Protein AF-A0A820AN91-F1 (afdb_monomer_lite)

Structure (mmCIF, N/CA/C/O backbone):
data_AF-A0A820AN91-F1
#
_entry.id   AF-A0A820AN91-F1
#
loop_
_atom_site.group_PDB
_atom_site.id
_atom_site.type_symbol
_atom_site.label_atom_id
_atom_site.label_alt_id
_atom_site.label_comp_id
_atom_site.label_asym_id
_atom_site.label_entity_id
_atom_site.label_seq_id
_atom_site.pdbx_PDB_ins_code
_atom_site.Cartn_x
_atom_site.Cartn_y
_atom_site.Cartn_z
_atom_site.occupancy
_atom_site.B_iso_or_equiv
_atom_site.auth_seq_id
_atom_site.auth_comp_id
_atom_site.auth_asym_id
_atom_site.auth_atom_id
_atom_site.pdbx_PDB_model_num
ATOM 1 N N . MET A 1 1 ? -8.728 -1.216 25.721 1.00 28.42 1 MET A N 1
ATOM 2 C CA . MET A 1 1 ? -7.630 -1.613 24.805 1.00 28.42 1 MET A CA 1
ATOM 3 C C . MET A 1 1 ? -8.077 -1.499 23.336 1.00 28.42 1 MET A C 1
ATOM 5 O O . MET A 1 1 ? -8.138 -2.486 22.624 1.00 28.42 1 MET A O 1
ATOM 9 N N . CYS A 1 2 ? -8.440 -0.303 22.855 1.00 27.55 2 CYS A N 1
ATOM 10 C CA . CYS A 1 2 ? -9.366 -0.184 21.710 1.00 27.55 2 CYS A CA 1
ATOM 11 C C . CYS A 1 2 ? -8.766 0.007 20.305 1.00 27.55 2 CYS A C 1
ATOM 13 O O . CYS A 1 2 ? -9.518 0.345 19.401 1.00 27.55 2 CYS A O 1
ATOM 15 N N . CYS A 1 3 ? -7.469 -0.184 20.059 1.00 35.53 3 CYS A N 1
ATOM 16 C CA . CYS A 1 3 ? -6.930 -0.064 18.693 1.00 35.53 3 CYS A CA 1
ATOM 17 C C . CYS A 1 3 ? -5.708 -0.969 18.498 1.00 35.53 3 CYS A C 1
ATOM 19 O O . CYS A 1 3 ? -4.594 -0.500 18.242 1.00 35.53 3 CYS A O 1
ATOM 21 N N . SER A 1 4 ? -5.916 -2.282 18.580 1.00 42.09 4 SER A N 1
ATOM 22 C CA . SER A 1 4 ? -4.982 -3.273 18.037 1.00 42.09 4 SER A CA 1
ATOM 23 C C . SER A 1 4 ? -5.086 -3.265 16.511 1.00 42.09 4 SER A C 1
ATOM 25 O O . SER A 1 4 ? -5.486 -4.242 15.893 1.00 42.09 4 SER A O 1
ATOM 27 N N . CYS A 1 5 ? -4.785 -2.124 15.882 1.00 51.28 5 CYS A N 1
ATOM 28 C CA . CYS A 1 5 ? -4.570 -2.115 14.443 1.00 51.28 5 CYS A CA 1
ATOM 29 C C . CYS A 1 5 ? -3.422 -3.104 14.182 1.00 51.28 5 CYS A C 1
ATOM 31 O O . CYS A 1 5 ? -2.405 -2.978 14.885 1.00 51.28 5 CYS A O 1
ATOM 33 N N . PRO A 1 6 ? -3.583 -4.083 13.267 1.00 61.09 6 PRO A N 1
ATOM 34 C CA . PRO A 1 6 ? -2.613 -5.153 13.077 1.00 61.09 6 PRO A CA 1
ATOM 35 C C . PRO A 1 6 ? -1.210 -4.564 12.976 1.00 61.09 6 PRO A C 1
ATOM 37 O O . PRO A 1 6 ? -1.030 -3.536 12.318 1.00 61.09 6 PRO A O 1
ATOM 40 N N . TYR A 1 7 ? -0.219 -5.182 13.623 1.00 69.31 7 TYR A N 1
ATOM 41 C CA . TYR A 1 7 ? 1.174 -4.714 13.570 1.00 69.31 7 TYR A CA 1
ATOM 42 C C . TYR A 1 7 ? 1.609 -4.428 12.121 1.00 69.31 7 TYR A C 1
ATOM 44 O O . TYR A 1 7 ? 2.194 -3.385 11.831 1.00 69.31 7 TYR A O 1
ATOM 52 N N . PHE A 1 8 ? 1.165 -5.279 11.194 1.00 69.88 8 PHE A N 1
ATOM 53 C CA . PHE A 1 8 ? 1.360 -5.132 9.756 1.00 69.88 8 PHE A CA 1
ATOM 54 C C . PHE A 1 8 ? 0.799 -3.822 9.168 1.00 69.88 8 PHE A C 1
ATOM 56 O O . PHE A 1 8 ? 1.453 -3.172 8.359 1.00 69.88 8 PHE A O 1
ATOM 63 N N . TYR A 1 9 ? -0.377 -3.361 9.612 1.00 72.44 9 TYR A N 1
ATOM 64 C CA . TYR A 1 9 ? -0.940 -2.084 9.157 1.00 72.44 9 TYR A CA 1
ATOM 65 C C . TYR A 1 9 ? -0.101 -0.885 9.615 1.00 72.44 9 TYR A C 1
ATOM 67 O O . TYR A 1 9 ? 0.067 0.071 8.861 1.00 72.44 9 TYR A O 1
ATOM 75 N N . LYS A 1 10 ? 0.470 -0.944 10.827 1.00 71.94 10 LYS A N 1
ATOM 76 C CA . LYS A 1 10 ? 1.390 0.093 11.326 1.00 71.94 10 LYS A CA 1
ATOM 77 C C . LYS A 1 10 ? 2.717 0.077 10.563 1.00 71.94 10 LYS A C 1
ATOM 79 O O . LYS A 1 10 ? 3.241 1.138 10.238 1.00 71.94 10 LYS A O 1
ATOM 84 N N . ALA A 1 11 ? 3.224 -1.114 10.240 1.00 78.75 11 ALA A N 1
ATOM 85 C CA . ALA A 1 11 ? 4.452 -1.297 9.471 1.00 78.75 11 ALA A CA 1
ATOM 86 C C . ALA A 1 11 ? 4.303 -0.929 7.983 1.00 78.75 11 ALA A C 1
ATOM 88 O O . ALA A 1 11 ? 5.301 -0.650 7.326 1.00 78.75 11 ALA A O 1
ATOM 89 N N . ARG A 1 12 ? 3.077 -0.863 7.446 1.00 82.56 12 ARG A N 1
ATOM 90 C CA . ARG A 1 12 ? 2.796 -0.621 6.020 1.00 82.56 12 ARG A CA 1
ATOM 91 C C . ARG A 1 12 ? 3.556 0.563 5.419 1.00 82.56 12 ARG A C 1
ATOM 93 O O . ARG A 1 12 ? 4.068 0.440 4.315 1.00 82.56 12 ARG A O 1
ATOM 100 N N . ILE A 1 13 ? 3.621 1.703 6.114 1.00 79.25 13 ILE A N 1
ATOM 101 C CA . ILE A 1 13 ? 4.327 2.898 5.608 1.00 79.25 13 ILE A CA 1
ATOM 102 C C . ILE A 1 13 ? 5.820 2.603 5.433 1.00 79.25 13 ILE A C 1
ATOM 104 O O . ILE A 1 13 ? 6.407 3.010 4.438 1.00 79.25 13 ILE A O 1
ATOM 108 N N . VAL A 1 14 ? 6.411 1.863 6.373 1.00 82.44 14 VAL A N 1
ATOM 109 C CA . VAL A 1 14 ? 7.821 1.463 6.327 1.00 82.44 14 VAL A CA 1
ATOM 110 C C . VAL A 1 14 ? 8.060 0.473 5.189 1.00 82.44 14 VAL A C 1
ATOM 112 O O . VAL A 1 14 ? 9.005 0.648 4.431 1.00 82.44 14 VAL A O 1
ATOM 115 N N . ILE A 1 15 ? 7.179 -0.520 5.021 1.00 87.19 15 ILE A N 1
ATOM 116 C CA . ILE A 1 15 ? 7.283 -1.497 3.925 1.00 87.19 15 ILE A CA 1
ATOM 117 C C . ILE A 1 15 ? 7.152 -0.789 2.569 1.00 87.19 15 ILE A C 1
ATOM 119 O O . ILE A 1 15 ? 7.955 -1.030 1.675 1.00 87.19 15 ILE A O 1
ATOM 123 N N . LEU A 1 16 ? 6.193 0.130 2.423 1.00 85.50 16 LEU A N 1
ATOM 124 C CA . LEU A 1 16 ? 6.022 0.909 1.196 1.00 85.50 16 LEU A CA 1
ATOM 125 C C . LEU A 1 16 ? 7.262 1.766 0.900 1.00 85.50 16 LEU A C 1
ATOM 127 O O . LEU A 1 16 ? 7.741 1.769 -0.227 1.00 85.50 16 LEU A O 1
ATOM 131 N N . ALA A 1 17 ? 7.808 2.442 1.916 1.00 82.62 17 ALA A N 1
ATOM 132 C CA . ALA A 1 17 ? 9.037 3.222 1.791 1.00 82.62 17 ALA A CA 1
ATOM 133 C C . ALA A 1 17 ? 10.217 2.359 1.326 1.00 82.62 17 ALA A C 1
ATOM 135 O O . ALA A 1 17 ? 10.970 2.764 0.445 1.00 82.62 17 ALA A O 1
ATOM 136 N N . PHE A 1 18 ? 10.352 1.164 1.905 1.00 88.00 18 PHE A N 1
ATOM 137 C CA . PHE A 1 18 ? 11.386 0.202 1.546 1.00 88.00 18 PHE A CA 1
ATOM 138 C C . PHE A 1 18 ? 11.251 -0.256 0.090 1.00 88.00 18 PHE A C 1
ATOM 140 O O . PHE A 1 18 ? 12.221 -0.174 -0.657 1.00 88.00 18 PHE A O 1
ATOM 147 N N . LEU A 1 19 ? 10.049 -0.648 -0.347 1.00 91.12 19 LEU A N 1
ATOM 148 C CA . LEU A 1 19 ? 9.804 -1.048 -1.738 1.00 91.12 19 LEU A CA 1
ATOM 149 C C . LEU A 1 19 ? 10.112 0.087 -2.722 1.00 91.12 19 LEU A C 1
ATOM 151 O O . LEU A 1 19 ? 10.753 -0.148 -3.743 1.00 91.12 19 LEU A O 1
ATOM 155 N N . SER A 1 20 ? 9.708 1.322 -2.407 1.00 86.50 20 SER A N 1
ATOM 156 C CA . SER A 1 20 ? 10.013 2.482 -3.250 1.00 86.50 20 SER A CA 1
ATOM 157 C C . SER A 1 20 ? 11.510 2.809 -3.293 1.00 86.50 20 SER A C 1
ATOM 159 O O . SER A 1 20 ? 12.006 3.231 -4.334 1.00 86.50 20 SER A O 1
ATOM 161 N N . LEU A 1 21 ? 12.240 2.609 -2.190 1.00 86.81 21 LEU A N 1
ATOM 162 C CA . LEU A 1 21 ? 13.695 2.775 -2.156 1.00 86.81 21 LEU A CA 1
ATOM 163 C C . LEU A 1 21 ? 14.396 1.710 -3.007 1.00 86.81 21 LEU A C 1
ATOM 165 O O . LEU A 1 21 ? 15.280 2.054 -3.787 1.00 86.81 21 LEU A O 1
ATOM 169 N N . CYS A 1 22 ? 13.994 0.442 -2.885 1.00 90.75 22 CYS A N 1
ATOM 170 C CA . CYS A 1 22 ? 14.503 -0.629 -3.737 1.00 90.75 22 CYS A CA 1
ATOM 171 C C . CYS A 1 22 ? 14.270 -0.298 -5.215 1.00 90.75 22 CYS A C 1
ATOM 173 O O . CYS A 1 22 ? 15.218 -0.322 -5.991 1.00 90.75 22 CYS A O 1
ATOM 175 N N . GLU A 1 23 ? 13.058 0.113 -5.593 1.00 91.44 23 GLU A N 1
ATOM 176 C CA . GLU A 1 23 ? 12.754 0.514 -6.972 1.00 91.44 23 GLU A CA 1
ATOM 177 C C . GLU A 1 23 ? 13.661 1.654 -7.462 1.00 91.44 23 GLU A C 1
ATOM 179 O O . GLU A 1 23 ? 14.213 1.581 -8.560 1.00 91.44 23 GLU A O 1
ATOM 184 N N . ALA A 1 24 ? 13.890 2.675 -6.629 1.00 88.19 24 ALA A N 1
ATOM 185 C CA . ALA A 1 24 ? 14.792 3.775 -6.960 1.00 88.19 24 ALA A CA 1
ATOM 186 C C . ALA A 1 24 ? 16.233 3.290 -7.203 1.00 88.19 24 ALA A C 1
ATOM 188 O O . ALA A 1 24 ? 16.857 3.694 -8.183 1.00 88.19 24 ALA A O 1
ATOM 189 N N . ILE A 1 25 ? 16.751 2.385 -6.365 1.00 90.25 25 ILE A N 1
ATOM 190 C CA . ILE A 1 25 ? 18.083 1.783 -6.548 1.00 90.25 25 ILE A CA 1
ATOM 191 C C . ILE A 1 25 ? 18.163 1.046 -7.893 1.00 90.25 25 ILE A C 1
ATOM 193 O O . ILE A 1 25 ? 19.139 1.213 -8.622 1.00 90.25 25 ILE A O 1
ATOM 197 N N . PHE A 1 26 ? 17.124 0.293 -8.266 1.00 92.62 26 PHE A N 1
ATOM 198 C CA . PHE A 1 26 ? 17.065 -0.398 -9.559 1.00 92.62 26 PHE A CA 1
ATOM 199 C C . PHE A 1 26 ? 17.047 0.570 -10.745 1.00 92.62 26 PHE A C 1
ATOM 201 O O . PHE A 1 26 ? 17.627 0.284 -11.788 1.00 92.62 26 PHE A O 1
ATOM 208 N N . ILE A 1 27 ? 16.409 1.731 -10.618 1.00 91.00 27 ILE A N 1
ATOM 209 C CA . ILE A 1 27 ? 16.448 2.771 -11.658 1.00 91.00 27 ILE A CA 1
ATOM 210 C C . ILE A 1 27 ? 17.858 3.324 -11.826 1.00 91.00 27 ILE A C 1
ATOM 212 O O . ILE A 1 27 ? 18.343 3.400 -12.952 1.00 91.00 27 ILE A O 1
ATOM 216 N N . PHE A 1 28 ? 18.534 3.663 -10.725 1.00 90.44 28 PHE A N 1
ATOM 217 C CA . PHE A 1 28 ? 19.918 4.134 -10.788 1.00 90.44 28 PHE A CA 1
ATOM 218 C C . PHE A 1 28 ? 20.844 3.080 -11.390 1.00 90.44 28 PHE A C 1
ATOM 220 O O . PHE A 1 28 ? 21.663 3.413 -12.239 1.00 90.44 28 PHE A O 1
ATOM 227 N N . TYR A 1 29 ? 20.669 1.812 -11.015 1.00 92.62 29 TYR A N 1
ATOM 228 C CA . TYR A 1 29 ? 21.412 0.696 -11.595 1.00 92.62 29 TYR A CA 1
ATOM 229 C C . TYR A 1 29 ? 21.190 0.575 -13.110 1.00 92.62 29 TYR A C 1
ATOM 231 O O . TYR A 1 29 ? 22.151 0.456 -13.865 1.00 92.62 29 TYR A O 1
ATOM 239 N N . ARG A 1 30 ? 19.942 0.683 -13.580 1.00 91.62 30 ARG A N 1
ATOM 240 C CA . ARG A 1 30 ? 19.616 0.654 -15.015 1.00 91.62 30 ARG A CA 1
ATOM 241 C C . ARG A 1 30 ? 20.213 1.842 -15.766 1.00 91.62 30 ARG A C 1
ATOM 243 O O . ARG A 1 30 ? 20.818 1.652 -16.817 1.00 91.62 30 ARG A O 1
ATOM 250 N N . ILE A 1 31 ? 20.109 3.054 -15.225 1.00 90.56 31 ILE A N 1
ATOM 251 C CA . ILE A 1 31 ? 20.763 4.231 -15.815 1.00 90.56 31 ILE A CA 1
ATOM 252 C C . ILE A 1 31 ? 22.280 4.012 -15.879 1.00 90.56 31 ILE A C 1
ATOM 254 O O . ILE A 1 31 ? 22.894 4.270 -16.908 1.00 90.56 31 ILE A O 1
ATOM 258 N N . PHE A 1 32 ? 22.877 3.476 -14.814 1.00 90.44 32 PHE A N 1
ATOM 259 C CA . PHE A 1 32 ? 24.309 3.214 -14.749 1.00 90.44 32 PHE A CA 1
ATOM 260 C C . PHE A 1 32 ? 24.780 2.182 -15.782 1.00 90.44 32 PHE A C 1
ATOM 262 O O . PHE A 1 32 ? 25.801 2.415 -16.421 1.00 90.44 32 PHE A O 1
ATOM 269 N N . ILE A 1 33 ? 24.047 1.082 -15.995 1.00 88.62 33 ILE A N 1
ATOM 270 C CA . ILE A 1 33 ? 24.362 0.116 -17.066 1.00 88.62 33 ILE A CA 1
ATOM 271 C C . ILE A 1 33 ? 24.242 0.773 -18.443 1.00 88.62 33 ILE A C 1
ATOM 273 O O . ILE A 1 33 ? 25.075 0.528 -19.309 1.00 88.62 33 ILE A O 1
ATOM 277 N N . SER A 1 34 ? 23.229 1.622 -18.634 1.00 86.56 34 SER A N 1
ATOM 278 C CA . SER A 1 34 ? 22.985 2.284 -19.922 1.00 86.56 34 SER A CA 1
ATOM 279 C C . SER A 1 34 ? 24.088 3.289 -20.267 1.00 86.56 34 SER A C 1
ATOM 281 O O . SER A 1 34 ? 24.443 3.436 -21.430 1.00 86.56 34 SER A O 1
ATOM 283 N N . ILE A 1 35 ? 24.622 3.984 -19.256 1.00 83.62 35 ILE A N 1
ATOM 284 C CA . ILE A 1 35 ? 25.671 5.003 -19.414 1.00 83.62 35 ILE A CA 1
ATOM 285 C C . ILE A 1 35 ? 27.074 4.393 -19.360 1.00 83.62 35 ILE A C 1
ATOM 287 O O . ILE A 1 35 ? 28.001 4.988 -19.905 1.00 83.62 35 ILE A O 1
ATOM 291 N N . SER A 1 36 ? 27.254 3.240 -18.701 1.00 81.81 36 SER A N 1
ATOM 292 C CA . SER A 1 36 ? 28.564 2.597 -18.589 1.00 81.81 36 SER A CA 1
ATOM 293 C C . SER A 1 36 ? 29.124 2.349 -19.986 1.00 81.81 36 SER A C 1
ATOM 295 O O . SER A 1 36 ? 28.539 1.560 -20.735 1.00 81.81 36 SER A O 1
ATOM 297 N N . PRO A 1 37 ? 30.239 3.004 -20.354 1.00 64.56 37 PRO A N 1
ATOM 298 C CA . PRO A 1 37 ? 30.876 2.719 -21.619 1.00 64.56 37 PRO A CA 1
ATOM 299 C C . PRO A 1 37 ? 31.287 1.249 -21.595 1.00 64.56 37 PRO A C 1
ATOM 301 O O . PRO A 1 37 ? 31.911 0.779 -20.638 1.00 64.56 37 PRO A O 1
ATOM 304 N N . VAL A 1 38 ? 30.951 0.517 -22.656 1.00 60.66 38 VAL A N 1
ATOM 305 C CA . VAL A 1 38 ? 31.738 -0.667 -23.000 1.00 60.66 38 VAL A CA 1
ATOM 306 C C . VAL A 1 38 ? 33.170 -0.147 -23.077 1.00 60.66 38 VAL A C 1
ATOM 308 O O . VAL A 1 38 ? 33.407 0.808 -23.811 1.00 60.66 38 VAL A O 1
ATOM 311 N N . LEU A 1 39 ? 34.079 -0.666 -22.246 1.00 50.25 39 LEU A N 1
ATOM 312 C CA . LEU A 1 39 ? 35.496 -0.296 -22.262 1.00 50.25 39 LEU A CA 1
ATOM 313 C C . LEU A 1 39 ? 36.077 -0.591 -23.661 1.00 50.25 39 LEU A C 1
ATOM 315 O O . LEU A 1 39 ? 36.677 -1.635 -23.889 1.00 50.25 39 LEU A O 1
ATOM 319 N N . SER A 1 40 ? 35.880 0.313 -24.612 1.00 51.97 40 SER A N 1
ATOM 320 C CA . SER A 1 40 ? 36.676 0.446 -25.823 1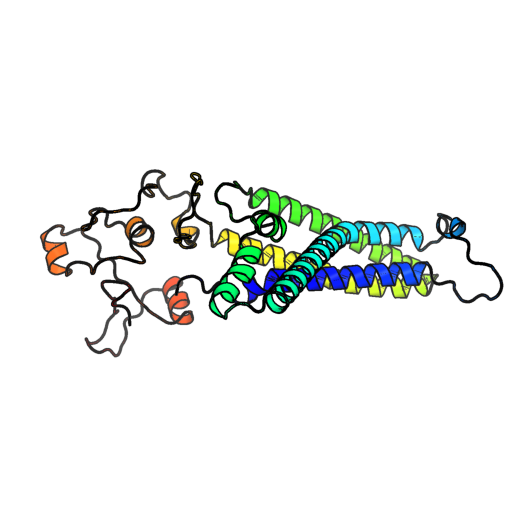.00 51.97 40 SER A CA 1
ATOM 321 C C . SER A 1 40 ? 37.476 1.729 -25.650 1.00 51.97 40 SER A C 1
ATOM 323 O O . SER A 1 40 ? 36.912 2.790 -25.390 1.00 51.97 40 SER A O 1
ATOM 325 N N . SER A 1 41 ? 38.790 1.594 -25.693 1.00 51.12 41 SER A N 1
ATOM 326 C CA . SER A 1 41 ? 39.770 2.332 -24.900 1.00 51.12 41 SER A CA 1
ATOM 327 C C . SER A 1 41 ? 40.007 3.814 -25.204 1.00 51.12 41 SER A C 1
ATOM 329 O O . SER A 1 41 ? 40.789 4.399 -24.465 1.00 51.12 41 SER A O 1
ATOM 331 N N . ASP A 1 42 ? 39.387 4.455 -26.202 1.00 59.94 42 ASP A N 1
ATOM 332 C CA . ASP A 1 42 ? 40.036 5.646 -26.792 1.00 59.94 42 ASP A CA 1
ATOM 333 C C . ASP A 1 42 ? 39.172 6.901 -27.040 1.00 59.94 42 ASP A C 1
ATOM 335 O O . ASP A 1 42 ? 39.687 7.880 -27.574 1.00 59.94 42 ASP A O 1
ATOM 339 N N . GLU A 1 43 ? 37.903 6.961 -26.614 1.00 59.19 43 GLU A N 1
ATOM 340 C CA . GLU A 1 43 ? 37.048 8.149 -26.844 1.00 59.19 43 GLU A CA 1
ATOM 341 C C . GLU A 1 43 ? 36.633 8.858 -25.532 1.00 59.19 43 GLU A C 1
ATOM 343 O O . GLU A 1 43 ? 36.119 8.215 -24.609 1.00 59.19 43 GLU A O 1
ATOM 348 N N . PRO A 1 44 ? 36.823 10.189 -25.409 1.00 63.00 44 PRO A N 1
ATOM 349 C CA . PRO A 1 44 ? 36.422 10.948 -24.228 1.00 63.00 44 PRO A CA 1
ATOM 350 C C . PRO A 1 44 ? 34.893 11.008 -24.075 1.00 63.00 44 PRO A C 1
ATOM 352 O O . PRO A 1 44 ? 34.149 11.300 -25.010 1.00 63.00 44 PRO A O 1
ATOM 355 N N . PHE A 1 45 ? 34.414 10.774 -22.851 1.00 58.72 45 PHE A N 1
ATOM 356 C CA . PHE A 1 45 ? 32.991 10.784 -22.502 1.00 58.72 45 PHE A CA 1
ATOM 357 C C . PHE A 1 45 ? 32.335 12.150 -22.790 1.00 58.72 45 PHE A C 1
ATOM 359 O O . PHE A 1 45 ? 32.656 13.150 -22.147 1.00 58.72 45 PHE A O 1
ATOM 366 N N . SER A 1 46 ? 31.373 12.189 -23.719 1.00 60.84 46 SER A N 1
ATOM 367 C CA . SER A 1 46 ? 30.562 13.374 -24.031 1.00 60.84 46 SER A CA 1
ATOM 368 C C . SER A 1 46 ? 29.082 13.119 -23.742 1.00 60.84 46 SER A C 1
ATOM 370 O O . SER A 1 46 ? 28.465 12.234 -24.335 1.00 60.84 46 SER A O 1
ATOM 372 N N . PHE A 1 47 ? 28.478 13.946 -22.879 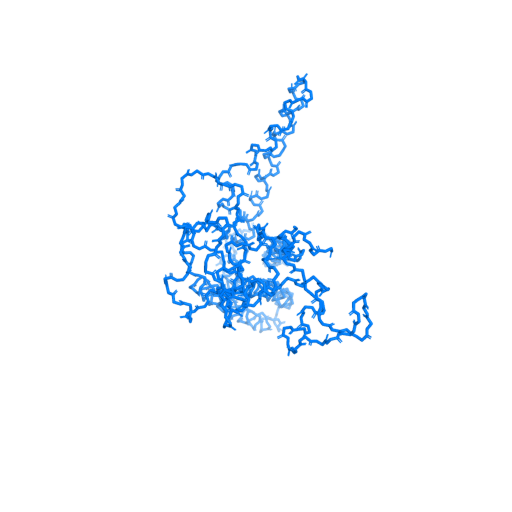1.00 56.41 47 PHE A N 1
ATOM 373 C CA . PHE A 1 47 ? 27.039 13.909 -22.570 1.00 56.41 47 PHE A CA 1
ATOM 374 C C . PHE A 1 47 ? 26.144 14.119 -23.806 1.00 56.41 47 PHE A C 1
ATOM 376 O O . PHE A 1 47 ? 24.988 13.701 -23.792 1.00 56.41 47 PHE A O 1
ATOM 383 N N . ALA A 1 48 ? 26.661 14.727 -24.881 1.00 57.47 48 ALA A N 1
ATOM 384 C CA . ALA A 1 48 ? 25.910 14.941 -26.118 1.00 57.47 48 ALA A CA 1
ATOM 385 C C . ALA A 1 48 ? 25.608 13.629 -26.873 1.00 57.47 48 ALA A C 1
ATOM 387 O O . ALA A 1 48 ? 24.598 13.552 -27.567 1.00 57.47 48 ALA A O 1
ATOM 388 N N . ASN A 1 49 ? 26.415 12.576 -26.682 1.00 53.69 49 ASN A N 1
ATOM 389 C CA . ASN A 1 49 ? 26.203 11.274 -27.328 1.00 53.69 49 ASN A CA 1
ATOM 390 C C . ASN A 1 49 ? 25.098 10.432 -26.670 1.00 53.69 49 ASN A C 1
ATOM 392 O O . ASN A 1 49 ? 24.576 9.519 -27.303 1.00 53.69 49 ASN A O 1
ATOM 396 N N . ILE A 1 50 ? 24.680 10.762 -25.442 1.00 52.66 50 ILE A N 1
ATOM 397 C CA . ILE A 1 50 ? 23.586 10.067 -24.734 1.00 52.66 50 ILE A CA 1
ATOM 398 C C . ILE A 1 50 ? 22.226 10.328 -25.413 1.00 52.66 50 ILE A C 1
ATOM 400 O O . ILE A 1 50 ? 21.280 9.565 -25.240 1.00 52.66 50 ILE A O 1
ATOM 404 N N . ALA A 1 51 ? 22.125 11.389 -26.220 1.00 49.44 51 ALA A N 1
ATOM 405 C CA . ALA A 1 51 ? 20.908 11.759 -26.938 1.00 49.44 51 ALA A CA 1
ATOM 406 C C . ALA A 1 51 ? 20.817 11.186 -28.364 1.00 49.44 51 ALA A C 1
ATOM 408 O O . ALA A 1 51 ? 19.840 11.478 -29.057 1.00 49.44 51 ALA A O 1
ATOM 409 N N . ASN A 1 52 ? 21.786 10.380 -28.822 1.00 55.31 52 ASN A N 1
ATOM 410 C CA . ASN A 1 52 ? 21.641 9.711 -30.113 1.00 55.31 52 ASN A CA 1
ATOM 411 C C . ASN A 1 52 ? 20.557 8.630 -29.996 1.00 55.31 52 ASN A C 1
ATOM 413 O O . ASN A 1 52 ? 20.774 7.542 -29.472 1.00 55.31 52 ASN A O 1
ATOM 417 N N . ILE A 1 53 ? 19.371 8.962 -30.512 1.00 54.75 53 ILE A N 1
ATOM 418 C CA . ILE A 1 53 ? 18.136 8.154 -30.583 1.00 54.75 53 ILE A CA 1
ATOM 419 C C . ILE A 1 53 ? 18.347 6.779 -31.261 1.00 54.75 53 ILE A C 1
ATOM 421 O O . ILE A 1 53 ? 17.449 5.943 -31.273 1.00 54.75 53 ILE A O 1
ATOM 425 N N . THR A 1 54 ? 19.531 6.521 -31.813 1.00 64.75 54 THR A N 1
ATOM 426 C CA . THR A 1 54 ? 19.897 5.286 -32.505 1.00 64.75 54 THR A CA 1
ATOM 427 C C . THR A 1 54 ? 20.351 4.146 -31.592 1.00 64.75 54 THR A C 1
ATOM 429 O O . THR A 1 54 ? 20.501 3.038 -32.101 1.00 64.75 54 THR A O 1
ATOM 432 N N . ASP A 1 55 ? 20.560 4.356 -30.283 1.00 79.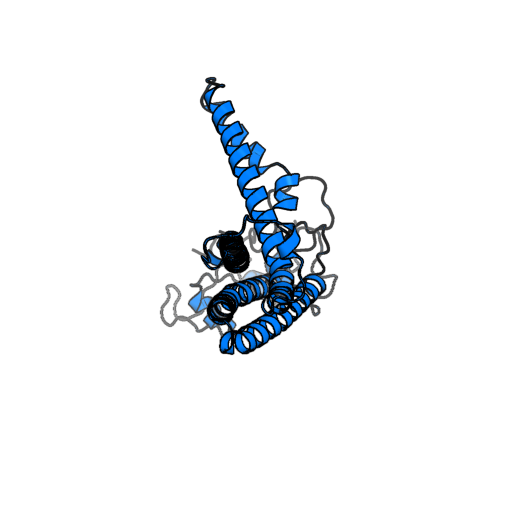88 55 ASP A N 1
ATOM 433 C CA . ASP A 1 55 ? 20.875 3.235 -29.385 1.00 79.88 55 ASP A CA 1
ATOM 434 C C . ASP A 1 55 ? 19.634 2.322 -29.242 1.00 79.88 55 ASP A C 1
ATOM 436 O O . ASP A 1 55 ? 18.583 2.790 -28.780 1.00 79.88 55 ASP A O 1
ATOM 440 N N . PRO A 1 56 ? 19.716 1.025 -29.610 1.00 84.25 56 PRO A N 1
ATOM 441 C CA . PRO A 1 56 ? 18.595 0.088 -29.502 1.00 84.25 56 PRO A CA 1
ATOM 442 C C . PRO A 1 56 ? 18.037 -0.028 -28.074 1.00 84.25 56 PRO A C 1
ATOM 444 O O . PRO A 1 56 ? 16.882 -0.416 -27.892 1.00 84.25 56 PRO A O 1
ATOM 447 N N . VAL A 1 57 ? 18.815 0.347 -27.053 1.00 86.75 57 VAL A N 1
ATOM 448 C CA . VAL A 1 57 ? 18.412 0.312 -25.640 1.00 86.75 57 VAL A CA 1
ATOM 449 C C . VAL A 1 57 ? 17.601 1.555 -25.227 1.00 86.75 57 VAL A C 1
ATOM 451 O O . VAL A 1 57 ? 16.831 1.498 -24.263 1.00 86.75 57 VAL A O 1
ATOM 454 N N . ALA A 1 58 ? 17.703 2.673 -25.958 1.00 87.69 58 ALA A N 1
ATOM 455 C CA . ALA A 1 58 ? 17.131 3.962 -25.553 1.00 87.69 58 ALA A CA 1
ATOM 456 C C . ALA A 1 58 ? 15.595 3.950 -25.480 1.00 87.69 58 ALA A C 1
ATOM 458 O O . ALA A 1 58 ? 15.005 4.452 -24.517 1.00 87.69 58 ALA A O 1
ATOM 459 N N . ILE A 1 59 ? 14.934 3.341 -26.470 1.00 90.19 59 ILE A N 1
ATOM 460 C CA . ILE A 1 59 ? 13.470 3.218 -26.496 1.00 90.19 59 ILE A CA 1
ATOM 461 C C . ILE A 1 59 ? 12.979 2.377 -25.306 1.00 90.19 59 ILE A C 1
ATOM 463 O O . ILE A 1 59 ? 12.210 2.923 -24.508 1.00 90.19 59 ILE A O 1
ATOM 467 N N . PRO A 1 60 ? 13.414 1.113 -25.107 1.00 92.25 60 PRO A N 1
ATOM 468 C CA . PRO A 1 60 ? 13.005 0.327 -23.943 1.00 92.25 60 PRO A CA 1
ATOM 469 C C . PRO A 1 60 ? 13.271 1.035 -22.607 1.00 92.25 60 PRO A C 1
ATOM 471 O O . PRO A 1 60 ? 12.411 1.016 -21.725 1.00 92.25 60 PRO A O 1
ATOM 474 N N . LEU A 1 61 ? 14.410 1.728 -22.479 1.00 92.06 61 LEU A N 1
ATOM 475 C CA . LEU A 1 61 ? 14.751 2.496 -21.280 1.00 92.06 61 LEU A CA 1
ATOM 476 C C . LEU A 1 61 ? 13.767 3.635 -21.007 1.00 92.06 61 LEU A C 1
ATOM 478 O O . LEU A 1 61 ? 13.411 3.866 -19.854 1.00 92.06 61 LEU A O 1
ATOM 482 N N . SER A 1 62 ? 13.275 4.321 -22.040 1.00 91.12 62 SER A N 1
ATOM 483 C CA . SER A 1 62 ? 12.278 5.384 -21.865 1.00 91.12 62 SER A CA 1
ATOM 484 C C . SER A 1 62 ? 10.950 4.857 -21.301 1.00 91.12 62 SER A C 1
ATOM 486 O O . SER A 1 62 ? 10.408 5.446 -20.362 1.00 91.12 62 SER A O 1
ATOM 488 N N . PHE A 1 63 ? 10.464 3.712 -21.799 1.00 91.81 63 PHE A N 1
ATOM 489 C CA . PHE A 1 63 ? 9.273 3.036 -21.271 1.00 91.81 63 PHE A CA 1
ATOM 490 C C . PHE A 1 63 ? 9.492 2.574 -19.829 1.00 91.81 63 PHE A C 1
ATOM 492 O O . PHE A 1 63 ? 8.619 2.751 -18.973 1.00 91.81 63 PHE A O 1
ATOM 499 N N . ASP A 1 64 ? 10.675 2.031 -19.543 1.00 92.44 64 ASP A N 1
ATOM 500 C CA . ASP A 1 64 ? 11.024 1.547 -18.215 1.00 92.44 64 ASP A CA 1
ATOM 501 C C . ASP A 1 64 ? 11.093 2.688 -17.188 1.00 92.44 64 ASP A C 1
ATOM 503 O O . ASP A 1 64 ? 10.458 2.632 -16.128 1.00 92.44 64 ASP A O 1
ATOM 507 N N . LEU A 1 65 ? 11.768 3.787 -17.531 1.00 91.88 65 LEU A N 1
ATOM 508 C CA . LEU A 1 65 ? 11.814 4.994 -16.710 1.00 91.88 65 LEU A CA 1
ATOM 509 C C . LEU A 1 65 ? 10.409 5.563 -16.501 1.00 91.88 65 LEU A C 1
ATOM 511 O O . LEU A 1 65 ? 10.029 5.811 -15.357 1.00 91.88 65 LEU A O 1
ATOM 515 N N . ALA A 1 66 ? 9.601 5.683 -17.561 1.00 91.00 66 ALA A N 1
ATOM 516 C CA . ALA A 1 66 ? 8.227 6.175 -17.469 1.00 91.00 66 ALA A CA 1
ATOM 517 C C . ALA A 1 66 ? 7.369 5.335 -16.507 1.00 91.00 66 ALA A C 1
ATOM 519 O O . ALA A 1 66 ? 6.653 5.891 -15.671 1.00 91.00 66 ALA A O 1
ATOM 520 N N . SER A 1 67 ? 7.497 4.006 -16.563 1.00 92.38 67 SER A N 1
ATOM 521 C CA . SER A 1 67 ? 6.798 3.088 -15.653 1.00 92.38 67 SER A CA 1
ATOM 522 C C . SER A 1 67 ? 7.262 3.202 -14.191 1.00 92.38 67 SER A C 1
ATOM 524 O O . SER A 1 67 ? 6.515 2.864 -13.269 1.00 92.38 67 SER A O 1
ATOM 526 N N . SER A 1 68 ? 8.468 3.731 -13.967 1.00 89.94 68 SER A N 1
ATOM 527 C CA . SER A 1 68 ? 9.087 3.865 -12.647 1.00 89.94 68 SER A CA 1
ATOM 528 C C . SER A 1 68 ? 8.921 5.248 -12.014 1.00 89.94 68 SER A C 1
ATOM 530 O O . SER A 1 68 ? 9.104 5.384 -10.802 1.00 89.94 68 SER A O 1
ATOM 532 N N . ILE A 1 69 ? 8.567 6.285 -12.786 1.00 84.12 69 ILE A N 1
ATOM 533 C CA . ILE A 1 69 ? 8.470 7.675 -12.299 1.00 84.12 69 ILE A CA 1
ATOM 534 C C . ILE A 1 69 ? 7.557 7.774 -11.074 1.00 84.12 69 ILE A C 1
ATOM 536 O O . ILE A 1 69 ? 7.930 8.387 -10.077 1.00 84.12 69 ILE A O 1
ATOM 540 N N . MET A 1 70 ? 6.374 7.158 -11.112 1.00 76.38 70 MET A N 1
ATOM 541 C CA . MET A 1 70 ? 5.395 7.290 -10.027 1.00 76.38 70 MET A CA 1
ATOM 542 C C . MET A 1 70 ? 5.869 6.645 -8.711 1.00 76.38 70 MET A C 1
ATOM 544 O O . MET A 1 70 ? 5.894 7.352 -7.698 1.00 76.38 70 MET A O 1
ATOM 548 N N . PRO A 1 71 ? 6.312 5.368 -8.689 1.00 74.75 71 PRO A N 1
ATOM 549 C CA . PRO A 1 71 ? 6.942 4.777 -7.505 1.00 74.75 71 PRO A CA 1
ATOM 550 C C . PRO A 1 71 ? 8.133 5.586 -6.979 1.00 74.75 71 PRO A C 1
ATOM 552 O O . PRO A 1 71 ? 8.282 5.746 -5.768 1.00 74.75 71 PRO A O 1
ATOM 555 N N . THR A 1 72 ? 8.947 6.138 -7.879 1.00 76.75 72 THR A N 1
ATOM 556 C CA . THR A 1 72 ? 10.167 6.878 -7.527 1.00 76.75 72 THR A CA 1
ATOM 557 C C . THR A 1 72 ? 9.857 8.215 -6.894 1.00 76.75 72 THR A C 1
ATOM 559 O O . THR A 1 72 ? 10.405 8.532 -5.844 1.00 76.75 72 THR A O 1
ATOM 562 N N . LEU A 1 73 ? 8.942 8.989 -7.483 1.00 75.44 73 LEU A N 1
ATOM 563 C CA . LEU A 1 73 ? 8.484 10.242 -6.894 1.00 75.44 73 LEU A CA 1
ATOM 564 C C . LEU A 1 73 ? 7.897 9.976 -5.507 1.00 75.44 73 LEU A C 1
ATOM 566 O O . LEU A 1 73 ? 8.273 10.653 -4.553 1.00 75.44 73 LEU A O 1
ATOM 570 N N . MET A 1 74 ? 7.058 8.944 -5.357 1.00 70.88 74 MET A N 1
ATOM 571 C CA . MET A 1 74 ? 6.545 8.551 -4.041 1.00 70.88 74 MET A CA 1
ATOM 572 C C . MET A 1 74 ? 7.672 8.195 -3.059 1.00 70.88 74 MET A C 1
ATOM 574 O O . MET A 1 74 ? 7.652 8.674 -1.925 1.00 70.88 74 MET A O 1
ATOM 578 N N . GLY A 1 75 ? 8.672 7.424 -3.490 1.00 68.75 75 GLY A N 1
ATOM 579 C CA . GLY A 1 75 ? 9.844 7.076 -2.685 1.00 68.75 75 GLY A CA 1
ATOM 580 C C . GLY A 1 75 ? 10.663 8.289 -2.251 1.00 68.75 75 GLY A C 1
ATOM 581 O O . GLY A 1 75 ? 10.939 8.446 -1.064 1.00 68.75 75 GLY A O 1
ATOM 582 N N . ILE A 1 76 ? 10.992 9.187 -3.183 1.00 74.94 76 ILE A N 1
ATOM 583 C CA . ILE A 1 76 ? 11.741 10.425 -2.922 1.00 74.94 76 ILE A CA 1
ATOM 584 C C . ILE A 1 76 ? 10.990 11.305 -1.925 1.00 74.94 76 ILE A C 1
ATOM 586 O O . ILE A 1 76 ? 11.591 11.782 -0.963 1.00 74.94 76 ILE A O 1
ATOM 590 N N . PHE A 1 77 ? 9.677 11.484 -2.104 1.00 70.50 77 PHE A N 1
ATOM 591 C CA . PHE A 1 77 ? 8.862 12.228 -1.147 1.00 70.50 77 PHE A CA 1
ATOM 592 C C . PHE A 1 77 ? 8.950 11.601 0.249 1.00 70.50 77 PHE A C 1
ATOM 594 O O . PHE A 1 77 ? 9.208 12.312 1.219 1.00 70.50 77 PHE A O 1
ATOM 601 N N . ILE A 1 78 ? 8.799 10.279 0.368 1.00 68.19 78 ILE A N 1
ATOM 602 C CA . ILE A 1 78 ? 8.887 9.584 1.660 1.00 68.19 78 ILE A CA 1
ATOM 603 C C . ILE A 1 78 ? 10.277 9.750 2.296 1.00 68.19 78 ILE A C 1
ATOM 605 O O . ILE A 1 78 ? 10.363 10.069 3.483 1.00 68.19 78 ILE A O 1
ATOM 609 N N . LEU A 1 79 ? 11.358 9.583 1.530 1.00 73.44 79 LEU A N 1
ATOM 610 C CA . LEU A 1 79 ? 12.735 9.744 2.011 1.00 73.44 79 LEU A CA 1
ATOM 611 C C . LEU A 1 79 ? 13.018 11.174 2.472 1.00 73.44 79 LEU A C 1
ATOM 613 O O . LEU A 1 79 ? 13.572 11.367 3.553 1.00 73.44 79 LEU A O 1
ATOM 617 N N . PHE A 1 80 ? 12.589 12.173 1.700 1.00 79.44 80 PHE A N 1
ATOM 618 C CA . PHE A 1 80 ? 12.693 13.580 2.077 1.00 79.44 80 PHE A CA 1
ATOM 619 C C . PHE A 1 80 ? 11.978 13.854 3.406 1.00 79.44 80 PHE A C 1
ATOM 621 O O . PHE A 1 80 ? 12.529 14.506 4.294 1.00 79.44 80 PHE A O 1
ATOM 628 N N . PHE A 1 81 ? 10.782 13.293 3.600 1.00 68.00 81 PHE A N 1
ATOM 629 C CA . PHE A 1 81 ? 10.064 13.421 4.867 1.00 68.00 81 PHE A CA 1
ATOM 630 C C . PHE A 1 81 ? 10.759 12.706 6.026 1.00 68.00 81 PHE A C 1
ATOM 632 O O . PHE A 1 81 ? 10.831 13.268 7.118 1.00 68.00 81 PHE A O 1
ATOM 639 N N . LEU A 1 82 ? 11.295 11.503 5.817 1.00 74.12 82 LEU A N 1
ATOM 640 C CA . LEU A 1 82 ? 12.082 10.803 6.835 1.00 74.12 82 LEU A CA 1
ATOM 641 C C . LEU A 1 82 ? 13.325 11.611 7.224 1.00 74.12 82 LEU A C 1
ATOM 643 O O . LEU A 1 82 ? 13.593 11.778 8.413 1.00 74.12 82 LEU A O 1
ATOM 647 N N . ALA A 1 83 ? 14.030 12.180 6.246 1.00 80.56 83 ALA A N 1
ATOM 648 C CA . ALA A 1 83 ? 15.171 13.057 6.479 1.00 80.56 83 ALA A CA 1
ATOM 649 C C . ALA A 1 83 ? 14.772 14.310 7.273 1.00 80.56 83 ALA A C 1
ATOM 651 O O . ALA A 1 83 ? 15.450 14.654 8.240 1.00 80.56 83 ALA A O 1
ATOM 652 N N . LEU A 1 84 ? 13.639 14.943 6.944 1.00 81.12 84 LEU A N 1
ATOM 653 C CA . LEU A 1 84 ? 13.093 16.058 7.722 1.00 81.12 84 LEU A CA 1
ATOM 654 C C . LEU A 1 84 ? 12.792 15.649 9.167 1.00 81.12 84 LEU A C 1
ATOM 656 O O . LEU A 1 84 ? 13.179 16.361 10.090 1.00 81.12 84 LEU A O 1
ATOM 660 N N . ILE A 1 85 ? 12.138 14.505 9.388 1.00 76.81 85 ILE A N 1
ATOM 661 C CA . ILE A 1 85 ? 11.853 13.999 10.740 1.00 76.81 85 ILE A CA 1
ATOM 662 C C . ILE A 1 85 ? 13.159 13.801 11.514 1.00 76.81 85 ILE A C 1
ATOM 664 O O . ILE A 1 85 ? 13.272 14.284 12.638 1.00 76.81 85 ILE A O 1
ATOM 668 N N . LEU A 1 86 ? 14.156 13.146 10.914 1.00 80.62 86 LEU A N 1
ATOM 669 C CA . LEU A 1 86 ? 15.459 12.911 11.540 1.00 80.62 86 LEU A CA 1
ATOM 670 C C . LEU A 1 86 ? 16.196 14.219 11.844 1.00 80.62 86 LEU A C 1
ATOM 672 O O . LEU A 1 86 ? 16.753 14.360 12.932 1.00 80.62 86 LEU A O 1
ATOM 676 N N . PHE A 1 87 ? 16.162 15.186 10.925 1.00 85.00 87 PHE A N 1
ATOM 677 C CA . PHE A 1 87 ? 16.721 16.520 11.121 1.00 85.00 87 PHE A CA 1
ATOM 678 C C . PHE A 1 87 ? 16.066 17.222 12.314 1.00 85.00 87 PHE A C 1
ATOM 680 O O . PHE A 1 87 ? 16.757 17.653 13.236 1.00 85.00 87 PHE A O 1
ATOM 687 N N . PHE A 1 88 ? 14.733 17.258 12.365 1.00 79.75 88 PHE A N 1
ATOM 688 C CA . PHE A 1 88 ? 14.006 17.853 13.485 1.00 79.75 88 PHE A CA 1
ATOM 689 C C . PHE A 1 88 ? 14.252 17.109 14.805 1.00 79.75 88 PHE A C 1
ATOM 691 O O . PHE A 1 88 ? 14.383 17.751 15.846 1.00 79.75 88 PHE A O 1
ATOM 698 N N . CYS A 1 89 ? 14.373 15.779 14.782 1.00 77.62 89 CYS A N 1
ATOM 699 C CA . CYS A 1 89 ? 14.764 14.993 15.951 1.00 77.62 89 CYS A CA 1
ATOM 700 C C . CYS A 1 89 ? 16.169 15.368 16.435 1.00 77.62 89 CYS A C 1
ATOM 702 O O . CYS A 1 89 ? 16.356 15.569 17.631 1.00 77.62 89 CYS A O 1
ATOM 704 N N . ARG A 1 90 ? 17.142 15.527 15.527 1.00 81.81 90 ARG A N 1
ATOM 705 C CA . ARG A 1 90 ? 18.503 15.966 15.873 1.00 81.81 90 ARG A CA 1
ATOM 706 C C . ARG A 1 90 ? 18.508 17.364 16.477 1.00 81.81 90 ARG A C 1
ATOM 708 O O . ARG A 1 90 ? 19.112 17.550 17.528 1.00 81.81 90 ARG A O 1
ATOM 715 N N . VAL A 1 91 ? 17.797 18.316 15.873 1.00 80.69 91 VAL A N 1
ATOM 716 C CA . VAL A 1 91 ? 17.661 19.682 16.405 1.00 80.69 91 VAL A CA 1
ATOM 717 C C . VAL A 1 91 ? 17.022 19.662 17.796 1.00 80.69 91 VAL A C 1
ATOM 719 O O . VAL A 1 91 ? 17.520 20.318 18.708 1.00 80.69 91 VAL A O 1
ATOM 722 N N . ALA A 1 92 ? 15.971 18.864 17.999 1.00 76.06 92 ALA A N 1
ATOM 723 C CA . ALA A 1 92 ? 15.328 18.716 19.302 1.00 76.06 92 ALA A CA 1
ATOM 724 C C . ALA A 1 92 ? 16.258 18.081 20.351 1.00 76.06 92 ALA A C 1
ATOM 726 O O . ALA A 1 92 ? 16.275 18.533 21.496 1.00 76.06 92 ALA A O 1
ATOM 727 N N . CYS A 1 93 ? 17.053 17.074 19.970 1.00 77.50 93 CYS A N 1
ATOM 728 C CA . CYS A 1 93 ? 18.068 16.469 20.833 1.00 77.50 93 CYS A CA 1
ATOM 729 C C . CYS A 1 93 ? 19.160 17.475 21.215 1.00 77.50 93 CYS A C 1
ATOM 731 O O . CYS A 1 93 ? 19.468 17.598 22.396 1.00 77.50 93 CYS A O 1
ATOM 733 N N . ILE A 1 94 ? 19.700 18.227 20.251 1.00 81.06 94 ILE A N 1
ATOM 734 C CA . ILE A 1 94 ? 20.720 19.259 20.499 1.00 81.06 94 ILE A CA 1
ATOM 735 C C . ILE A 1 94 ? 20.158 20.340 21.425 1.00 81.06 94 ILE A C 1
ATOM 737 O O . ILE A 1 94 ? 20.770 20.655 22.441 1.00 81.06 94 ILE A O 1
ATOM 741 N N . HIS A 1 95 ? 18.951 20.841 21.150 1.00 75.12 95 HIS A N 1
ATOM 742 C CA . HIS A 1 95 ? 18.287 21.821 22.009 1.00 75.12 95 HIS A CA 1
ATOM 743 C C . HIS A 1 95 ? 18.061 21.283 23.435 1.00 75.12 95 HIS A C 1
ATOM 745 O O . HIS A 1 95 ? 18.227 22.018 24.405 1.00 75.12 95 HIS A O 1
ATOM 751 N N . ALA A 1 96 ? 17.708 20.003 23.589 1.00 70.00 96 ALA A N 1
ATOM 752 C CA . ALA A 1 96 ? 17.547 19.372 24.900 1.00 70.00 96 ALA A CA 1
ATOM 753 C C . ALA A 1 96 ? 18.875 19.197 25.661 1.00 70.00 96 ALA A C 1
ATOM 755 O O . ALA A 1 96 ? 18.867 19.235 26.887 1.00 70.00 96 ALA A O 1
ATOM 756 N N . ILE A 1 97 ? 19.993 19.006 24.954 1.00 77.44 97 ILE A N 1
ATOM 757 C CA . ILE A 1 97 ? 21.335 18.898 25.546 1.00 77.44 97 ILE A CA 1
ATOM 758 C C . ILE A 1 97 ? 21.859 20.281 25.957 1.00 77.44 97 ILE A C 1
ATOM 760 O O . ILE A 1 97 ? 22.358 20.435 27.068 1.00 77.44 97 ILE A O 1
ATOM 764 N N . CYS A 1 98 ? 21.708 21.296 25.099 1.00 78.56 98 CYS A N 1
ATOM 765 C CA . CYS A 1 98 ? 22.155 22.664 25.381 1.00 78.56 98 CYS A CA 1
ATOM 766 C C . CYS A 1 98 ? 21.356 23.327 26.512 1.00 78.56 98 CYS A C 1
ATOM 768 O O . CYS A 1 98 ? 21.879 24.177 27.228 1.00 78.56 98 CYS A O 1
ATOM 770 N N . ARG A 1 99 ? 20.090 22.940 26.695 1.00 70.19 99 ARG A N 1
ATOM 771 C CA . ARG A 1 99 ? 19.225 23.441 27.765 1.00 70.19 99 ARG A CA 1
ATOM 772 C C . ARG A 1 99 ? 19.334 22.522 28.986 1.00 70.19 99 ARG A C 1
ATOM 774 O O . ARG A 1 99 ? 18.417 21.772 29.311 1.00 70.19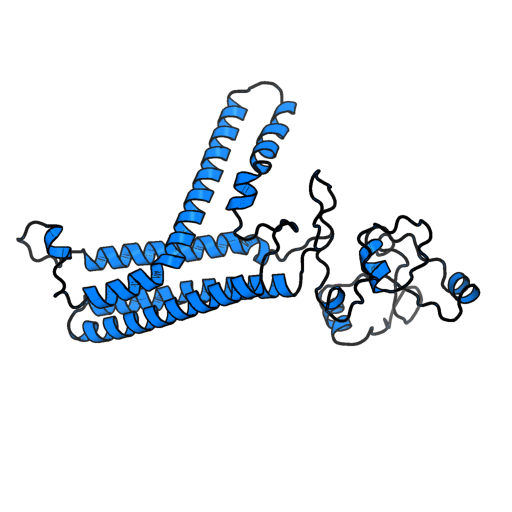 99 ARG A O 1
ATOM 781 N N . SER A 1 100 ? 20.476 22.575 29.665 1.00 52.56 100 SER A N 1
ATOM 782 C CA . SER A 1 100 ? 20.796 21.852 30.907 1.00 52.56 100 SER A CA 1
ATOM 783 C C . SER A 1 100 ? 20.030 22.377 32.141 1.00 52.56 100 SER A C 1
ATOM 785 O O . SER A 1 100 ? 20.583 22.507 33.227 1.00 52.56 100 SER A O 1
ATOM 787 N N . GLY A 1 101 ? 18.732 22.669 32.001 1.00 59.19 101 GLY A N 1
ATOM 788 C CA . GLY A 1 101 ? 17.873 23.184 33.070 1.00 59.19 101 GLY A CA 1
ATOM 789 C C . GLY A 1 101 ? 16.740 22.222 33.423 1.00 59.19 101 GLY A C 1
ATOM 790 O O . GLY A 1 101 ? 15.710 22.215 32.764 1.00 59.19 101 GLY A O 1
ATOM 791 N N . SER A 1 102 ? 16.913 21.448 34.502 1.00 57.53 102 SER A N 1
ATOM 792 C CA . SER A 1 102 ? 15.919 20.578 35.169 1.00 57.53 102 SER A CA 1
ATOM 793 C C . SER A 1 102 ? 15.233 19.474 34.323 1.00 57.53 102 SER A C 1
ATOM 795 O O . SER A 1 102 ? 14.775 19.653 33.198 1.00 57.53 102 SER A O 1
ATOM 797 N N . ALA A 1 103 ? 15.100 18.270 34.888 1.00 57.41 103 ALA A N 1
ATOM 798 C CA . ALA A 1 103 ? 14.512 17.102 34.213 1.00 57.41 103 ALA A CA 1
ATOM 799 C C . ALA A 1 103 ? 13.011 17.243 33.847 1.00 57.41 103 ALA A C 1
ATOM 801 O O . ALA A 1 103 ? 12.489 16.428 33.086 1.00 57.41 103 ALA A O 1
ATOM 802 N N . SER A 1 104 ? 12.326 18.276 34.352 1.00 57.12 104 SER A N 1
ATOM 803 C CA . SER A 1 104 ? 10.888 18.513 34.156 1.00 57.12 104 SER A CA 1
ATOM 804 C C . SER A 1 104 ? 10.547 19.097 32.771 1.00 57.12 104 SER A C 1
ATOM 806 O O . SER A 1 104 ? 9.560 18.688 32.158 1.00 57.12 104 SER A O 1
ATOM 808 N N . GLU A 1 105 ? 11.402 19.956 32.192 1.00 54.03 105 GLU A N 1
ATOM 809 C CA . GLU A 1 105 ? 11.165 20.557 30.860 1.00 54.03 105 GLU A CA 1
ATOM 810 C C . GLU A 1 105 ? 11.371 19.565 29.690 1.00 54.03 105 GLU A C 1
ATOM 812 O O . GLU A 1 105 ? 10.859 19.771 28.585 1.00 54.03 105 GLU A O 1
ATOM 817 N N . ARG A 1 106 ? 12.057 18.433 29.918 1.00 52.22 106 ARG A N 1
ATOM 818 C CA . ARG A 1 106 ? 12.414 17.452 28.871 1.00 52.22 106 ARG A CA 1
ATOM 819 C C . ARG A 1 106 ? 11.213 16.755 28.212 1.00 52.22 106 ARG A C 1
ATOM 821 O O . ARG A 1 106 ? 11.315 16.342 27.058 1.00 52.22 106 ARG A O 1
ATOM 828 N N . LYS A 1 107 ? 10.056 16.652 28.883 1.00 54.62 107 LYS A N 1
ATOM 829 C CA . LYS A 1 107 ? 8.846 16.014 28.311 1.00 54.62 107 LYS A CA 1
ATOM 830 C C . LYS A 1 107 ? 8.105 16.892 27.285 1.00 54.62 107 LYS A C 1
ATOM 832 O O . LYS A 1 107 ? 7.329 16.359 26.494 1.00 54.62 107 LYS A O 1
ATOM 837 N N . GLY A 1 108 ? 8.352 18.207 27.247 1.00 54.88 108 GLY A N 1
ATOM 838 C CA . GLY A 1 108 ? 7.635 19.138 26.363 1.00 54.88 108 GLY A CA 1
ATOM 839 C C . GLY A 1 108 ? 8.099 19.125 24.900 1.00 54.88 108 GLY A C 1
ATOM 840 O O . GLY A 1 108 ? 7.278 19.229 23.987 1.00 54.88 108 GLY A O 1
ATOM 841 N N . CYS A 1 109 ? 9.400 18.947 24.652 1.00 50.00 109 CYS A N 1
ATOM 842 C CA . CYS A 1 109 ? 9.980 19.157 23.319 1.00 50.00 109 CYS A CA 1
ATOM 843 C C . CYS A 1 109 ? 9.614 18.039 22.317 1.00 50.00 109 CYS A C 1
ATOM 845 O O . CYS A 1 109 ? 9.124 18.319 21.221 1.00 50.00 109 CYS A O 1
ATOM 847 N N . CYS A 1 110 ? 9.713 16.763 22.716 1.00 50.62 110 CYS A N 1
ATOM 848 C CA . CYS A 1 110 ? 9.286 15.637 21.868 1.00 50.62 110 CYS A CA 1
ATOM 849 C C . CYS A 1 110 ? 7.772 15.644 21.590 1.00 50.62 110 CYS A C 1
ATOM 851 O O . CYS A 1 110 ? 7.333 15.263 20.503 1.00 50.62 110 CYS A O 1
ATOM 853 N N . HIS A 1 111 ? 6.961 16.124 22.539 1.00 54.50 111 HIS A N 1
ATOM 854 C CA . HIS A 1 111 ? 5.516 16.245 22.345 1.00 54.50 111 HIS A CA 1
ATOM 855 C C . HIS A 1 111 ? 5.156 17.387 21.372 1.00 54.50 111 HIS A C 1
ATOM 857 O O . HIS A 1 111 ? 4.154 17.296 20.657 1.00 54.50 111 HIS A O 1
ATOM 863 N N . SER A 1 112 ? 5.986 18.435 21.294 1.00 55.81 112 SER A N 1
ATOM 864 C CA . SER A 1 112 ? 5.836 19.545 20.343 1.00 55.81 112 SER A CA 1
ATOM 865 C C . SER A 1 112 ? 6.119 19.114 18.900 1.00 55.81 112 SER A C 1
ATOM 867 O O . SER A 1 112 ? 5.312 19.404 18.011 1.00 55.81 112 SER A O 1
ATOM 869 N N . LEU A 1 113 ? 7.169 18.314 18.669 1.00 49.66 113 LEU A N 1
ATOM 870 C CA . LEU A 1 113 ? 7.511 17.785 17.340 1.00 49.66 113 LEU A CA 1
ATOM 871 C C . LEU A 1 113 ? 6.383 16.917 16.762 1.00 49.66 113 LEU A C 1
ATOM 873 O O . LEU A 1 113 ? 5.956 17.094 15.622 1.00 49.66 113 LEU A O 1
ATOM 877 N N . GLY A 1 114 ? 5.808 16.044 17.596 1.00 52.25 114 GLY A N 1
ATOM 878 C CA . GLY A 1 114 ? 4.639 15.245 17.233 1.00 52.25 114 GLY A CA 1
ATOM 879 C C . GLY A 1 114 ? 3.360 16.069 17.032 1.00 52.25 114 GLY A C 1
ATOM 880 O O . GLY A 1 114 ? 2.360 15.522 16.565 1.00 52.25 114 GLY A O 1
ATOM 881 N N . SER A 1 115 ? 3.347 17.360 17.385 1.00 51.50 115 SER A N 1
ATOM 882 C CA . SER A 1 115 ? 2.182 18.251 17.299 1.00 51.50 115 SER A CA 1
ATOM 883 C C . SER A 1 115 ? 2.148 19.148 16.056 1.00 51.50 115 SER A C 1
ATOM 885 O O . SER A 1 115 ? 1.104 19.761 15.805 1.00 51.50 115 SER A O 1
ATOM 887 N N . LEU A 1 116 ? 3.225 19.185 15.256 1.00 55.62 116 LEU A N 1
ATOM 888 C CA . LEU A 1 116 ? 3.277 19.906 13.982 1.00 55.62 116 LEU A CA 1
ATOM 889 C C . LEU A 1 116 ? 2.200 19.364 13.034 1.00 55.62 116 LEU A C 1
ATOM 891 O O . LEU A 1 116 ? 2.340 18.327 12.382 1.00 55.62 116 LEU A O 1
ATOM 895 N N . LYS A 1 117 ? 1.082 20.095 12.974 1.00 52.38 117 LYS A N 1
ATOM 896 C CA . LYS A 1 117 ? -0.091 19.770 12.150 1.00 52.38 117 LYS A CA 1
ATOM 897 C C . LYS A 1 117 ? 0.279 19.605 10.675 1.00 52.38 117 LYS A C 1
ATOM 899 O O . LYS A 1 117 ? -0.363 18.813 9.998 1.00 52.38 117 LYS A O 1
ATOM 904 N N . ALA A 1 118 ? 1.298 20.324 10.197 1.00 48.81 118 ALA A N 1
ATOM 905 C CA . ALA A 1 118 ? 1.805 20.216 8.833 1.00 48.81 118 ALA A CA 1
ATOM 906 C C . ALA A 1 118 ? 2.441 18.840 8.569 1.00 48.81 118 ALA A C 1
ATOM 908 O O . ALA A 1 118 ? 1.998 18.137 7.669 1.00 48.81 118 ALA A O 1
ATOM 909 N N . LEU A 1 119 ? 3.372 18.387 9.417 1.00 49.66 119 LEU A N 1
ATOM 910 C CA . LEU A 1 119 ? 3.994 17.059 9.300 1.00 49.66 119 LEU A CA 1
ATOM 911 C C . LEU A 1 119 ? 2.951 15.929 9.348 1.00 49.66 119 LEU A C 1
ATOM 913 O O . LEU A 1 119 ? 2.983 15.033 8.513 1.00 49.66 119 LEU A O 1
ATOM 917 N N . ARG A 1 120 ? 1.938 16.009 10.224 1.00 51.03 120 ARG A N 1
ATOM 918 C CA . ARG A 1 120 ? 0.829 15.027 10.241 1.00 51.03 120 ARG A CA 1
ATOM 919 C C . ARG A 1 120 ? -0.077 15.051 9.004 1.00 51.03 120 ARG A C 1
ATOM 921 O O . ARG A 1 120 ? -0.802 14.086 8.798 1.00 51.03 120 ARG A O 1
ATOM 928 N N . ARG A 1 121 ? -0.099 16.143 8.235 1.00 50.00 121 ARG A N 1
ATOM 929 C CA . ARG A 1 121 ? -0.900 16.271 7.004 1.00 50.00 121 ARG A CA 1
ATOM 930 C C . ARG A 1 121 ? -0.148 15.794 5.766 1.00 50.00 121 ARG A C 1
ATOM 932 O O . ARG A 1 121 ? -0.797 15.379 4.818 1.00 50.00 121 ARG A O 1
ATOM 939 N N . PHE A 1 122 ? 1.180 15.867 5.789 1.00 44.75 122 PHE A N 1
ATOM 940 C CA . PHE A 1 122 ? 2.033 15.471 4.671 1.00 44.75 122 PHE A CA 1
ATOM 941 C C . PHE A 1 122 ? 2.542 14.023 4.774 1.00 44.75 122 PHE A C 1
ATOM 943 O O . PHE A 1 122 ? 2.677 13.362 3.751 1.00 44.75 122 PHE A O 1
ATOM 950 N N . ILE A 1 123 ? 2.790 13.514 5.991 1.00 46.03 123 ILE A N 1
ATOM 951 C CA . ILE A 1 123 ? 3.337 12.161 6.219 1.00 46.03 123 ILE A CA 1
ATOM 952 C C . ILE A 1 123 ? 2.351 11.041 5.849 1.00 46.03 123 ILE A C 1
ATOM 954 O O . ILE A 1 123 ? 2.800 9.976 5.428 1.00 46.03 123 ILE A O 1
ATOM 958 N N . PRO A 1 124 ? 1.026 11.235 5.922 1.00 47.41 124 PRO A N 1
ATOM 959 C CA . PRO A 1 124 ? 0.119 10.323 5.273 1.00 47.41 124 PRO A CA 1
ATOM 960 C C . PRO A 1 124 ? -0.592 11.056 4.133 1.00 47.41 124 PRO A C 1
ATOM 962 O O . PRO A 1 124 ? -1.390 11.965 4.353 1.00 47.41 124 PRO A O 1
ATOM 965 N N . PHE A 1 125 ? -0.482 10.504 2.925 1.00 44.16 125 PHE A N 1
ATOM 966 C CA . PHE A 1 125 ? -1.569 10.598 1.943 1.00 44.16 125 PHE A CA 1
ATOM 967 C C . PHE A 1 125 ? -2.924 10.096 2.516 1.00 44.16 125 PHE A C 1
ATOM 969 O O . PHE A 1 125 ? -3.950 10.170 1.848 1.00 44.16 125 PHE A O 1
ATOM 976 N N . ASP A 1 126 ? -2.941 9.619 3.764 1.00 43.72 126 ASP A N 1
ATOM 977 C CA . ASP A 1 126 ? -4.086 9.254 4.589 1.00 43.72 126 ASP A CA 1
ATOM 978 C C . ASP A 1 126 ? -4.282 10.292 5.709 1.00 43.72 126 ASP A C 1
ATOM 980 O O . ASP A 1 126 ? -4.137 10.014 6.904 1.00 43.72 126 ASP A O 1
ATOM 984 N N . CYS A 1 127 ? -4.601 11.534 5.342 1.00 41.66 127 CYS A N 1
ATOM 985 C CA . CYS A 1 127 ? -5.212 12.450 6.296 1.00 41.66 127 CYS A CA 1
ATOM 986 C C . CYS A 1 127 ? -6.551 11.835 6.740 1.00 41.66 127 CYS A C 1
ATOM 988 O O . CYS A 1 127 ? -7.572 12.002 6.081 1.00 41.66 127 CYS A O 1
ATOM 990 N N . ASN A 1 128 ? -6.550 11.141 7.880 1.00 45.12 128 ASN A N 1
ATOM 991 C CA . ASN A 1 128 ? -7.747 10.662 8.579 1.00 45.12 128 ASN A CA 1
ATOM 992 C C . ASN A 1 128 ? -8.540 11.823 9.220 1.00 45.12 128 ASN A C 1
ATOM 994 O O . ASN A 1 128 ? -9.224 11.615 10.220 1.00 45.12 128 ASN A O 1
ATOM 998 N N . CYS A 1 129 ? -8.443 13.062 8.706 1.00 41.44 129 CYS A N 1
ATOM 999 C CA . CYS A 1 129 ? -9.372 14.093 9.150 1.00 41.44 129 CYS A CA 1
ATOM 1000 C C . CYS A 1 129 ? -10.757 13.720 8.621 1.00 41.44 129 CYS A C 1
ATOM 1002 O O . CYS A 1 129 ? -10.920 13.645 7.404 1.00 41.44 129 CYS A O 1
ATOM 1004 N N . PRO A 1 130 ? -11.768 13.572 9.485 1.00 41.75 130 PRO A N 1
ATOM 1005 C CA . PRO A 1 130 ? -13.143 13.366 9.041 1.00 41.75 130 PRO A CA 1
ATOM 1006 C C . PRO A 1 130 ? -13.702 14.558 8.237 1.00 41.75 130 PRO A C 1
ATOM 1008 O O . PRO A 1 130 ? -14.682 14.426 7.509 1.00 41.75 130 PRO A O 1
ATOM 1011 N N . CYS A 1 131 ? -13.024 15.708 8.302 1.00 36.50 131 CYS A N 1
ATOM 1012 C CA . CYS A 1 131 ? -13.263 16.874 7.462 1.00 36.50 131 CYS A CA 1
ATOM 1013 C C . CYS A 1 131 ? -12.790 16.708 6.004 1.00 36.50 131 CYS A C 1
ATOM 1015 O O . CYS A 1 131 ? -13.237 17.437 5.119 1.00 36.50 131 CYS A O 1
ATOM 1017 N N . TYR A 1 132 ? -11.900 15.749 5.730 1.00 39.50 132 TYR A N 1
ATOM 1018 C CA . TYR A 1 132 ? -11.532 15.376 4.375 1.00 39.50 132 TYR A CA 1
ATOM 1019 C C . TYR A 1 132 ? -12.514 14.301 3.927 1.00 39.50 132 TYR A C 1
ATOM 1021 O O . TYR A 1 132 ? -12.441 13.151 4.358 1.00 39.50 132 TYR A O 1
ATOM 1029 N N . ARG A 1 133 ? -13.450 14.668 3.047 1.00 45.53 133 ARG A N 1
ATOM 1030 C CA . ARG A 1 133 ? -14.292 13.702 2.336 1.00 45.53 133 ARG A CA 1
ATOM 1031 C C . ARG A 1 133 ? -13.395 12.974 1.340 1.00 45.53 133 ARG A C 1
ATOM 1033 O O . ARG A 1 133 ? -13.462 13.214 0.134 1.00 45.53 133 ARG A O 1
ATOM 1040 N N . ALA A 1 134 ? -12.488 12.141 1.851 1.00 50.66 134 ALA A N 1
ATOM 1041 C CA . ALA A 1 134 ? -11.697 11.269 1.019 1.00 50.66 134 ALA A CA 1
ATOM 1042 C C . ALA A 1 134 ? -12.702 10.535 0.140 1.00 50.66 134 ALA A C 1
ATOM 1044 O O . ALA A 1 134 ? -13.718 10.042 0.626 1.00 50.66 134 ALA A O 1
ATOM 1045 N N . ARG A 1 135 ? -12.490 10.562 -1.172 1.00 63.12 135 ARG A N 1
ATOM 1046 C CA . ARG A 1 135 ? -13.246 9.735 -2.105 1.00 63.12 135 ARG A CA 1
ATOM 1047 C C . ARG A 1 135 ? -12.467 8.417 -2.199 1.00 63.12 135 ARG A C 1
ATOM 1049 O O . ARG A 1 135 ? -11.734 8.265 -3.175 1.00 63.12 135 ARG A O 1
ATOM 1056 N N . PRO A 1 136 ? -12.554 7.487 -1.214 1.00 67.12 136 PRO A N 1
ATOM 1057 C CA . PRO A 1 136 ? -11.741 6.267 -1.172 1.00 67.12 136 PRO A CA 1
ATOM 1058 C C . PRO A 1 136 ? -11.833 5.505 -2.484 1.00 67.12 136 PRO A C 1
ATOM 1060 O O . PRO A 1 136 ? -10.828 5.077 -3.031 1.00 67.12 136 PRO A O 1
ATOM 1063 N N . LYS A 1 137 ? -13.051 5.421 -3.028 1.00 70.00 137 LYS A N 1
ATOM 1064 C CA . LYS A 1 137 ? -13.345 4.783 -4.309 1.00 70.00 137 LYS A CA 1
ATOM 1065 C C . LYS A 1 137 ? -12.617 5.450 -5.474 1.00 70.00 137 LYS A C 1
ATOM 1067 O O . LYS A 1 137 ? -12.043 4.746 -6.290 1.00 70.00 137 LYS A O 1
ATOM 1072 N N . LEU A 1 138 ? -12.627 6.783 -5.559 1.00 72.56 138 LEU A N 1
ATOM 1073 C CA . LEU A 1 138 ? -11.952 7.501 -6.644 1.00 72.56 138 LEU A CA 1
ATOM 1074 C C . LEU A 1 138 ? -10.432 7.380 -6.519 1.00 72.56 138 LEU A C 1
ATOM 1076 O O . LEU A 1 138 ? -9.769 7.088 -7.503 1.00 72.56 138 LEU A O 1
ATOM 1080 N N . ARG A 1 139 ? -9.890 7.550 -5.307 1.00 74.06 139 ARG A N 1
ATOM 1081 C CA . ARG A 1 139 ? -8.454 7.405 -5.042 1.00 74.06 139 ARG A CA 1
ATOM 1082 C C . ARG A 1 139 ? -7.968 5.997 -5.370 1.00 74.06 139 ARG A C 1
ATOM 1084 O O . ARG A 1 139 ? -6.949 5.862 -6.033 1.00 74.06 139 ARG A O 1
ATOM 1091 N N . PHE A 1 140 ? -8.703 4.972 -4.943 1.00 80.19 140 PHE A N 1
ATOM 1092 C CA . PHE A 1 140 ? -8.393 3.586 -5.272 1.00 80.19 140 PHE A CA 1
ATOM 1093 C C . PHE A 1 140 ? -8.461 3.349 -6.781 1.00 80.19 140 PHE A C 1
ATOM 1095 O O . PHE A 1 140 ? -7.473 2.914 -7.348 1.00 80.19 140 PHE A O 1
ATOM 1102 N N . ARG A 1 141 ? -9.548 3.754 -7.458 1.00 80.62 141 ARG A N 1
ATOM 1103 C CA . ARG A 1 141 ? -9.672 3.641 -8.925 1.00 80.62 141 ARG A CA 1
ATOM 1104 C C . ARG A 1 141 ? -8.518 4.308 -9.671 1.00 80.62 141 ARG A C 1
ATOM 1106 O O . ARG A 1 141 ? -7.972 3.698 -10.579 1.00 80.62 141 ARG A O 1
ATOM 1113 N N . LEU A 1 142 ? -8.134 5.525 -9.280 1.00 79.75 142 LEU A N 1
ATOM 1114 C CA . LEU A 1 142 ? -6.997 6.225 -9.878 1.00 79.75 142 LEU A CA 1
ATOM 1115 C C . LEU A 1 142 ? -5.689 5.466 -9.634 1.00 79.75 142 LEU A C 1
ATOM 1117 O O . LEU A 1 142 ? -4.952 5.234 -10.582 1.00 79.75 142 LEU A O 1
ATOM 1121 N N . ARG A 1 143 ? -5.414 5.025 -8.398 1.00 84.31 143 ARG A N 1
ATOM 1122 C CA . ARG A 1 143 ? -4.203 4.244 -8.086 1.00 84.31 143 ARG A CA 1
ATOM 1123 C C . ARG A 1 143 ? -4.155 2.922 -8.849 1.00 84.31 143 ARG A C 1
ATOM 1125 O O . ARG A 1 143 ? -3.119 2.604 -9.413 1.00 84.31 143 ARG A O 1
ATOM 1132 N N . THR A 1 144 ? -5.263 2.188 -8.917 1.00 86.31 144 THR A N 1
ATOM 1133 C CA . THR A 1 144 ? -5.371 0.944 -9.691 1.00 86.31 144 THR A CA 1
ATOM 1134 C C . THR A 1 144 ? -5.166 1.195 -11.184 1.00 86.31 144 THR A C 1
ATOM 1136 O O . THR A 1 144 ? -4.449 0.439 -11.829 1.00 86.31 144 THR A O 1
ATOM 1139 N N . PHE A 1 145 ? -5.741 2.272 -11.729 1.00 88.06 145 PHE A N 1
ATOM 1140 C CA . PHE A 1 145 ? -5.533 2.669 -13.122 1.00 88.06 145 PHE A CA 1
ATOM 1141 C C . PHE A 1 145 ? -4.060 2.992 -13.406 1.00 88.06 145 PHE A C 1
ATOM 1143 O O . PHE A 1 145 ? -3.486 2.446 -14.343 1.00 88.06 145 PHE A O 1
ATOM 1150 N N . PHE A 1 146 ? -3.425 3.822 -12.573 1.00 86.06 146 PHE A N 1
ATOM 1151 C CA . PHE A 1 146 ? -2.005 4.149 -12.716 1.00 86.06 146 PHE A CA 1
ATOM 1152 C C . PHE A 1 146 ? -1.111 2.919 -12.565 1.00 86.06 146 PHE A C 1
ATOM 1154 O O . PHE A 1 146 ? -0.162 2.772 -13.328 1.00 86.06 146 PHE A O 1
ATOM 1161 N N . PHE A 1 147 ? -1.419 2.024 -11.624 1.00 88.94 147 PHE A N 1
ATOM 1162 C CA . PHE A 1 147 ? -0.716 0.751 -11.486 1.00 88.94 147 PHE A CA 1
ATOM 1163 C C . PHE A 1 147 ? -0.812 -0.076 -12.770 1.00 88.94 147 PHE A C 1
ATOM 1165 O O . PHE A 1 147 ? 0.213 -0.532 -13.263 1.00 88.94 147 PHE A O 1
ATOM 1172 N N . PHE A 1 148 ? -2.012 -0.220 -13.340 1.00 92.31 148 PHE A N 1
ATOM 1173 C CA . PHE A 1 148 ? -2.202 -0.959 -14.587 1.00 92.31 148 PHE A CA 1
ATOM 1174 C C . PHE A 1 148 ? -1.429 -0.321 -15.747 1.00 92.31 148 PHE A C 1
ATOM 1176 O O . PHE A 1 148 ? -0.750 -1.025 -16.486 1.00 92.31 148 PHE A O 1
ATOM 1183 N N . LEU A 1 149 ? -1.452 1.011 -15.861 1.00 91.38 149 LEU A N 1
ATOM 1184 C CA . LEU A 1 149 ? -0.650 1.736 -16.847 1.00 91.38 149 LEU A CA 1
ATOM 1185 C C . LEU A 1 149 ? 0.852 1.462 -16.668 1.00 91.38 149 LEU A C 1
ATOM 1187 O O . LEU A 1 149 ? 1.528 1.127 -17.636 1.00 91.38 149 LEU A O 1
ATOM 1191 N N . CYS A 1 150 ? 1.372 1.547 -15.438 1.00 91.75 150 CYS A N 1
ATOM 1192 C CA . CYS A 1 150 ? 2.777 1.245 -15.151 1.00 91.75 150 CYS A CA 1
ATOM 1193 C C . CYS A 1 150 ? 3.115 -0.213 -15.476 1.00 91.75 150 CYS A C 1
ATOM 1195 O O . CYS A 1 150 ? 4.179 -0.483 -16.017 1.00 91.75 150 CYS A O 1
ATOM 1197 N N . LEU A 1 151 ? 2.207 -1.146 -15.183 1.00 94.06 151 LEU A N 1
ATOM 1198 C CA . LEU A 1 151 ? 2.377 -2.566 -15.468 1.00 94.06 151 LEU A CA 1
ATOM 1199 C C . LEU A 1 151 ? 2.454 -2.831 -16.980 1.00 94.06 151 LEU A C 1
ATOM 1201 O O . LEU A 1 151 ? 3.340 -3.556 -17.422 1.00 94.06 151 LEU A O 1
ATOM 1205 N N . VAL A 1 152 ? 1.584 -2.201 -17.777 1.00 95.75 152 VAL A N 1
ATOM 1206 C CA . VAL A 1 152 ? 1.612 -2.289 -19.247 1.00 95.75 152 VAL A CA 1
ATOM 1207 C C . VAL A 1 152 ? 2.920 -1.729 -19.803 1.00 95.75 152 VAL A C 1
ATOM 1209 O O . VAL A 1 152 ? 3.579 -2.399 -20.596 1.00 95.75 152 VAL A O 1
ATOM 1212 N N . LEU A 1 153 ? 3.333 -0.537 -19.357 1.00 94.62 153 LEU A N 1
ATOM 1213 C CA . LEU A 1 153 ? 4.607 0.060 -19.769 1.00 94.62 153 LEU A CA 1
ATOM 1214 C C . LEU A 1 153 ? 5.798 -0.828 -19.376 1.00 94.62 153 LEU A C 1
ATOM 1216 O O . LEU A 1 153 ? 6.734 -0.972 -20.158 1.00 94.62 153 LEU A O 1
ATOM 1220 N N . ARG A 1 154 ? 5.741 -1.473 -18.203 1.00 94.88 154 ARG A N 1
ATOM 1221 C CA . ARG A 1 154 ? 6.786 -2.390 -17.737 1.00 94.88 154 ARG A CA 1
ATOM 1222 C C . ARG A 1 154 ? 6.864 -3.646 -18.598 1.00 94.88 154 ARG A C 1
ATOM 1224 O O . ARG A 1 154 ? 7.954 -4.025 -19.003 1.00 94.88 154 ARG A O 1
ATOM 1231 N N . PHE A 1 155 ? 5.733 -4.271 -18.922 1.00 96.69 155 PHE A N 1
ATOM 1232 C CA . PHE A 1 155 ? 5.722 -5.427 -19.822 1.00 96.69 155 PHE A CA 1
ATOM 1233 C C . PHE A 1 155 ? 6.209 -5.070 -21.228 1.00 96.69 155 PHE A C 1
ATOM 1235 O O . PHE A 1 155 ? 6.961 -5.846 -21.814 1.00 96.69 155 PHE A O 1
ATOM 1242 N N . ALA A 1 156 ? 5.852 -3.888 -21.740 1.00 96.62 156 ALA A N 1
ATOM 1243 C CA . ALA A 1 156 ? 6.385 -3.388 -23.004 1.00 96.62 156 ALA A CA 1
ATOM 1244 C C . ALA A 1 156 ? 7.913 -3.221 -22.943 1.00 96.62 156 ALA A C 1
ATOM 1246 O O . ALA A 1 156 ? 8.611 -3.703 -23.830 1.00 96.62 156 ALA A O 1
ATOM 1247 N N . ALA A 1 157 ? 8.445 -2.623 -21.872 1.00 95.81 157 ALA A N 1
ATOM 1248 C CA . ALA A 1 157 ? 9.888 -2.500 -21.670 1.00 95.81 157 ALA A CA 1
ATOM 1249 C C . ALA A 1 157 ? 10.584 -3.869 -21.580 1.00 95.81 157 ALA A C 1
ATOM 1251 O O . ALA A 1 157 ? 11.599 -4.070 -22.237 1.00 95.81 157 ALA A O 1
ATOM 1252 N N . ILE A 1 158 ? 10.028 -4.829 -20.828 1.00 96.88 158 ILE A N 1
ATOM 1253 C CA . ILE A 1 158 ? 10.558 -6.202 -20.717 1.00 96.88 158 ILE A CA 1
ATOM 1254 C C . ILE A 1 158 ? 10.621 -6.872 -22.093 1.00 96.88 158 ILE A C 1
ATOM 1256 O O . ILE A 1 158 ? 11.651 -7.440 -22.444 1.00 96.88 158 ILE A O 1
ATOM 1260 N N . TYR A 1 159 ? 9.544 -6.788 -22.877 1.00 97.50 159 TYR A N 1
ATOM 1261 C CA . TYR A 1 159 ? 9.500 -7.352 -24.225 1.00 97.50 159 TYR A CA 1
ATOM 1262 C C . TYR A 1 159 ? 10.551 -6.715 -25.144 1.00 97.50 159 TYR A C 1
ATOM 1264 O O . TYR A 1 159 ? 11.284 -7.419 -25.836 1.00 97.50 159 TYR A O 1
ATOM 1272 N N . LEU A 1 160 ? 10.674 -5.387 -25.109 1.00 96.06 160 LEU A N 1
ATOM 1273 C CA . LEU A 1 160 ? 11.671 -4.670 -25.898 1.00 96.06 160 LEU A CA 1
ATOM 1274 C C . LEU A 1 160 ? 13.103 -5.031 -25.466 1.00 96.06 160 LEU A C 1
ATOM 1276 O O . LEU A 1 160 ? 13.937 -5.315 -26.320 1.00 96.06 160 LEU A O 1
ATOM 1280 N N . TYR A 1 161 ? 13.392 -5.112 -24.165 1.00 96.19 161 TYR A N 1
ATOM 1281 C CA . TYR A 1 161 ? 14.705 -5.551 -23.678 1.00 96.19 161 TYR A CA 1
ATOM 1282 C C . TYR A 1 161 ? 15.034 -6.985 -24.082 1.00 96.19 161 TYR A C 1
ATOM 1284 O O . TYR A 1 161 ? 16.170 -7.258 -24.463 1.00 96.19 161 TYR A O 1
ATOM 1292 N N . TRP A 1 162 ? 14.047 -7.883 -24.044 1.00 96.81 162 TRP A N 1
ATOM 1293 C CA . TRP A 1 162 ? 14.203 -9.239 -24.556 1.00 96.81 162 TRP A CA 1
ATOM 1294 C C . TRP A 1 162 ? 14.584 -9.226 -26.039 1.00 96.81 162 TRP A C 1
ATOM 1296 O O . TRP A 1 162 ? 15.565 -9.858 -26.417 1.00 96.81 162 TRP A O 1
ATOM 1306 N N . SER A 1 163 ? 13.885 -8.442 -26.865 1.00 95.88 163 SER A N 1
ATOM 1307 C CA . SER A 1 163 ? 14.203 -8.347 -28.297 1.00 95.88 163 SER A CA 1
ATOM 1308 C C . SER A 1 163 ? 15.616 -7.812 -28.567 1.00 95.88 163 SER A C 1
ATOM 1310 O O . SER A 1 163 ? 16.313 -8.315 -29.440 1.00 95.88 163 SER A O 1
ATOM 1312 N N . VAL A 1 164 ? 16.088 -6.846 -27.771 1.00 93.62 164 VAL A N 1
ATOM 1313 C CA . VAL A 1 164 ? 17.450 -6.299 -27.893 1.00 93.62 164 VAL A CA 1
ATOM 1314 C C . VAL A 1 164 ? 18.503 -7.282 -27.378 1.00 93.62 164 VAL A C 1
ATOM 1316 O O . VAL A 1 164 ? 19.629 -7.280 -27.877 1.00 93.62 164 VAL A O 1
ATOM 1319 N N . SER A 1 165 ? 18.150 -8.149 -26.423 1.00 94.06 165 SER A N 1
ATOM 1320 C CA . SER A 1 165 ? 19.080 -9.110 -25.811 1.00 94.06 165 SER A CA 1
ATOM 1321 C C . SER A 1 165 ? 19.681 -10.116 -26.797 1.00 94.06 165 SER A C 1
ATOM 1323 O O . SER A 1 165 ? 20.762 -10.638 -26.539 1.00 94.06 165 SER A O 1
ATOM 1325 N N . GLU A 1 166 ? 19.028 -10.336 -27.943 1.00 92.88 166 GLU A N 1
ATOM 1326 C CA . GLU A 1 166 ? 19.562 -11.153 -29.039 1.00 92.88 166 GLU A CA 1
ATOM 1327 C C . GLU A 1 166 ? 20.786 -10.506 -29.709 1.00 92.88 166 GLU A C 1
ATOM 1329 O O . GLU A 1 166 ? 21.642 -11.203 -30.248 1.00 92.88 166 GLU A O 1
ATOM 1334 N N . THR A 1 167 ? 20.885 -9.175 -29.656 1.00 89.44 167 THR A N 1
ATOM 1335 C CA . THR A 1 167 ? 21.939 -8.390 -30.322 1.00 89.44 167 THR A CA 1
ATOM 1336 C C . THR A 1 167 ? 22.956 -7.782 -29.359 1.00 89.44 167 THR A C 1
ATOM 1338 O O . THR A 1 167 ? 24.115 -7.608 -29.727 1.00 89.44 167 THR A O 1
ATOM 1341 N N . ASP A 1 168 ? 22.552 -7.475 -28.123 1.00 88.31 168 ASP A N 1
ATOM 1342 C CA . ASP A 1 168 ? 23.387 -6.797 -27.135 1.00 88.31 168 ASP A CA 1
ATOM 1343 C C . ASP A 1 168 ? 23.233 -7.440 -25.748 1.00 88.31 168 ASP A C 1
ATOM 1345 O O . ASP A 1 168 ? 22.143 -7.492 -25.170 1.00 88.31 168 ASP A O 1
ATOM 1349 N N . SER A 1 169 ? 24.357 -7.870 -25.167 1.00 88.56 169 SER A N 1
ATOM 1350 C CA . SER A 1 169 ? 24.434 -8.426 -23.807 1.00 88.56 169 SER A CA 1
ATOM 1351 C C . SER A 1 169 ? 23.890 -7.482 -22.719 1.00 88.56 169 SER A C 1
ATOM 1353 O O . SER A 1 169 ? 23.399 -7.941 -21.679 1.00 88.56 169 SER A O 1
ATOM 1355 N N . ARG A 1 170 ? 23.897 -6.162 -22.965 1.00 88.06 170 ARG A N 1
ATOM 1356 C CA . ARG A 1 170 ? 23.273 -5.160 -22.084 1.00 88.06 170 ARG A CA 1
ATOM 1357 C C . ARG A 1 170 ? 21.760 -5.351 -22.015 1.00 88.06 170 ARG A C 1
ATOM 1359 O O . ARG A 1 170 ? 21.185 -5.250 -20.930 1.00 88.06 170 ARG A O 1
ATOM 1366 N N . GLY A 1 171 ? 21.123 -5.708 -23.134 1.00 90.31 171 GLY A N 1
ATOM 1367 C CA . GLY A 1 171 ? 19.686 -5.986 -23.205 1.00 90.31 171 GLY A CA 1
ATOM 1368 C C . GLY A 1 171 ? 19.261 -7.085 -22.230 1.00 90.31 171 GLY A C 1
ATOM 1369 O O . GLY A 1 171 ? 18.262 -6.934 -21.528 1.00 90.31 171 GLY A O 1
ATOM 1370 N N . LEU A 1 172 ? 20.079 -8.132 -22.084 1.00 93.25 172 LEU A N 1
ATOM 1371 C CA . LEU A 1 172 ? 19.820 -9.222 -21.141 1.00 93.25 172 LEU A CA 1
ATOM 1372 C C . LEU A 1 172 ? 19.896 -8.760 -19.675 1.00 93.25 172 LEU A C 1
ATOM 1374 O O . LEU A 1 172 ? 19.052 -9.123 -18.854 1.00 93.25 172 LEU A O 1
ATOM 1378 N N . SER A 1 173 ? 20.875 -7.915 -19.342 1.00 93.62 173 SER A N 1
ATOM 1379 C CA . SER A 1 173 ? 21.015 -7.350 -17.989 1.00 93.62 173 SER A CA 1
ATOM 1380 C C . SER A 1 173 ? 19.818 -6.466 -17.624 1.00 93.62 173 SER A C 1
ATOM 1382 O O . SER A 1 173 ? 19.259 -6.574 -16.528 1.00 93.62 173 SER A O 1
ATOM 1384 N N . HIS A 1 174 ? 19.373 -5.632 -18.567 1.00 94.00 174 HIS A N 1
ATOM 1385 C CA . HIS A 1 174 ? 18.178 -4.810 -18.400 1.00 94.00 174 HIS A CA 1
ATOM 1386 C C . HIS A 1 174 ? 16.903 -5.639 -18.279 1.00 94.00 174 HIS A C 1
ATOM 1388 O O . HIS A 1 174 ? 16.076 -5.343 -17.417 1.00 94.00 174 HIS A O 1
ATOM 1394 N N . PHE A 1 175 ? 16.767 -6.698 -19.079 1.00 96.00 175 PHE A N 1
ATOM 1395 C CA . PHE A 1 175 ? 15.640 -7.621 -19.011 1.00 96.00 175 PHE A CA 1
ATOM 1396 C C . PHE A 1 175 ? 15.472 -8.194 -17.597 1.00 96.00 175 PHE A C 1
ATOM 1398 O O . PHE A 1 175 ? 14.405 -8.043 -16.998 1.00 96.00 175 PHE A O 1
ATOM 1405 N N . TYR A 1 176 ? 16.531 -8.770 -17.016 1.00 95.81 176 TYR A N 1
ATOM 1406 C CA . TYR A 1 176 ? 16.461 -9.344 -15.667 1.00 95.81 176 TYR A CA 1
ATOM 1407 C C . TYR A 1 176 ? 16.225 -8.289 -14.584 1.00 95.81 176 TYR A C 1
ATOM 1409 O O . TYR A 1 176 ? 15.439 -8.514 -13.661 1.00 95.81 176 TYR A O 1
ATOM 1417 N N . SER A 1 177 ? 16.861 -7.121 -14.702 1.00 95.25 177 SER A N 1
ATOM 1418 C CA . SER A 1 177 ? 16.657 -6.009 -13.768 1.00 95.25 177 SER A CA 1
ATOM 1419 C C . SER A 1 177 ? 15.202 -5.522 -13.779 1.00 95.25 177 SER A C 1
ATOM 1421 O O . SER A 1 177 ? 14.584 -5.357 -12.724 1.00 95.25 177 SER A O 1
ATOM 1423 N N . CYS A 1 178 ? 14.627 -5.361 -14.972 1.00 95.25 178 CYS A N 1
ATOM 1424 C CA . CYS A 1 178 ? 13.249 -4.932 -15.164 1.00 95.25 178 CYS A CA 1
ATOM 1425 C C . CYS A 1 178 ? 12.255 -5.994 -14.663 1.00 95.25 178 CYS A C 1
ATOM 1427 O O . CYS A 1 178 ? 11.303 -5.661 -13.953 1.00 95.25 178 CYS A O 1
ATOM 1429 N N . LEU A 1 179 ? 12.523 -7.277 -14.925 1.00 96.00 179 LEU A N 1
ATOM 1430 C CA . LEU A 1 179 ? 11.718 -8.394 -14.428 1.00 96.00 179 LEU A CA 1
ATOM 1431 C C . LEU A 1 179 ? 11.703 -8.452 -12.893 1.00 96.00 179 LEU A C 1
ATOM 1433 O O . LEU A 1 179 ? 10.644 -8.627 -12.293 1.00 96.00 179 LEU A O 1
ATOM 1437 N N . LEU A 1 180 ? 12.853 -8.244 -12.245 1.00 95.88 180 LEU A N 1
ATOM 1438 C CA . LEU A 1 180 ? 12.943 -8.203 -10.784 1.00 95.88 180 LEU A CA 1
ATOM 1439 C C . LEU A 1 180 ? 12.200 -6.989 -10.200 1.00 95.88 180 LEU A C 1
ATOM 1441 O O . LEU A 1 180 ? 11.518 -7.120 -9.182 1.00 95.88 180 LEU A O 1
ATOM 1445 N N . SER A 1 181 ? 12.242 -5.835 -10.878 1.00 95.00 181 SER A N 1
ATOM 1446 C CA . SER A 1 181 ? 11.500 -4.630 -10.468 1.00 95.00 181 SER A CA 1
ATOM 1447 C C . SER A 1 181 ? 9.972 -4.827 -10.439 1.00 95.00 181 SER A C 1
ATOM 1449 O O . SER A 1 181 ? 9.260 -4.202 -9.646 1.00 95.00 181 SER A O 1
ATOM 1451 N N . LEU A 1 182 ? 9.451 -5.779 -11.226 1.00 95.50 182 LEU A N 1
ATOM 1452 C CA . LEU A 1 182 ? 8.028 -6.133 -11.254 1.00 95.50 182 LEU A CA 1
ATOM 1453 C C . LEU A 1 182 ? 7.519 -6.586 -9.874 1.00 95.50 182 LEU A C 1
ATOM 1455 O O . LEU A 1 182 ? 6.380 -6.295 -9.503 1.00 95.50 182 LEU A O 1
ATOM 1459 N N . VAL A 1 183 ? 8.377 -7.240 -9.082 1.00 95.88 183 VAL A N 1
ATOM 1460 C CA . VAL A 1 183 ? 8.060 -7.689 -7.718 1.00 95.88 183 VAL A CA 1
ATOM 1461 C C . VAL A 1 183 ? 7.751 -6.500 -6.807 1.00 95.88 183 VAL A C 1
ATOM 1463 O O . VAL A 1 183 ? 6.786 -6.550 -6.041 1.00 95.88 183 VAL A O 1
ATOM 1466 N N . PHE A 1 184 ? 8.504 -5.400 -6.911 1.00 93.50 184 PHE A N 1
ATOM 1467 C CA . PHE A 1 184 ? 8.268 -4.200 -6.101 1.00 93.50 184 PHE A CA 1
ATOM 1468 C C . PHE A 1 184 ? 6.979 -3.484 -6.507 1.00 93.50 184 PHE A C 1
ATOM 1470 O O . PHE A 1 184 ? 6.224 -3.021 -5.642 1.00 93.50 184 PHE A O 1
ATOM 1477 N N . LEU A 1 185 ? 6.688 -3.442 -7.812 1.00 91.88 185 LEU A N 1
ATOM 1478 C CA . LEU A 1 185 ? 5.451 -2.873 -8.340 1.00 91.88 185 LEU A CA 1
ATOM 1479 C C . LEU A 1 185 ? 4.227 -3.663 -7.841 1.00 91.88 185 LEU A C 1
ATOM 1481 O O . LEU A 1 185 ? 3.293 -3.071 -7.294 1.00 91.88 185 LEU A O 1
ATOM 1485 N N . ILE A 1 186 ? 4.256 -4.997 -7.946 1.00 94.50 186 ILE A N 1
ATOM 1486 C CA . ILE A 1 186 ? 3.191 -5.882 -7.444 1.00 94.50 186 ILE A CA 1
ATOM 1487 C C . ILE A 1 186 ? 3.060 -5.767 -5.922 1.00 94.50 186 ILE A C 1
ATOM 1489 O O . ILE A 1 186 ? 1.951 -5.606 -5.414 1.00 94.50 186 ILE A O 1
ATOM 1493 N N . GLY A 1 187 ? 4.173 -5.786 -5.183 1.00 93.31 187 GLY A N 1
ATOM 1494 C CA . GLY A 1 187 ? 4.172 -5.633 -3.727 1.00 93.31 187 GLY A CA 1
ATOM 1495 C C . GLY A 1 187 ? 3.529 -4.317 -3.278 1.00 93.31 187 GLY A C 1
ATOM 1496 O O . GLY A 1 187 ? 2.708 -4.303 -2.360 1.00 93.31 187 GLY A O 1
ATOM 1497 N N . THR A 1 188 ? 3.823 -3.221 -3.980 1.00 90.75 188 THR A N 1
ATOM 1498 C CA . THR A 1 188 ? 3.203 -1.910 -3.738 1.00 90.75 188 THR A CA 1
ATOM 1499 C C . THR A 1 188 ? 1.687 -1.959 -3.941 1.00 90.75 188 THR A C 1
ATOM 1501 O O . THR A 1 188 ? 0.931 -1.471 -3.100 1.00 90.75 188 THR A O 1
ATOM 1504 N N . PHE A 1 189 ? 1.223 -2.602 -5.013 1.00 90.19 189 PHE A N 1
ATOM 1505 C CA . PHE A 1 189 ? -0.205 -2.763 -5.280 1.00 90.19 189 PHE A CA 1
ATOM 1506 C C . PHE A 1 189 ? -0.914 -3.647 -4.251 1.00 90.19 189 PHE A C 1
ATOM 1508 O O . PHE A 1 189 ? -2.012 -3.310 -3.811 1.00 90.19 189 PHE A O 1
ATOM 1515 N N . LEU A 1 190 ? -0.287 -4.737 -3.805 1.00 92.00 190 LEU A N 1
ATOM 1516 C CA . LEU A 1 190 ? -0.834 -5.589 -2.747 1.00 92.00 190 LEU A CA 1
ATOM 1517 C C . LEU A 1 190 ? -0.967 -4.832 -1.418 1.00 92.00 190 LEU A C 1
ATOM 1519 O O . LEU A 1 190 ? -1.969 -4.994 -0.722 1.00 92.00 190 LEU A O 1
ATOM 1523 N N . LEU A 1 191 ? -0.013 -3.960 -1.076 1.00 88.81 191 LEU A N 1
ATOM 1524 C CA . LEU A 1 191 ? -0.119 -3.091 0.103 1.00 88.81 191 LEU A CA 1
ATOM 1525 C C . LEU A 1 191 ? -1.245 -2.059 -0.032 1.00 88.81 191 LEU A C 1
ATOM 1527 O O . LEU A 1 191 ? -1.917 -1.761 0.959 1.00 88.81 191 LEU A O 1
ATOM 1531 N N . ASP A 1 192 ? -1.474 -1.535 -1.237 1.00 85.38 192 ASP A N 1
ATOM 1532 C CA . ASP A 1 192 ? -2.591 -0.634 -1.527 1.00 85.38 192 ASP A CA 1
ATOM 1533 C C . ASP A 1 192 ? -3.944 -1.346 -1.451 1.00 85.38 192 ASP A C 1
ATOM 1535 O O . ASP A 1 192 ? -4.882 -0.809 -0.857 1.00 85.38 192 ASP A O 1
ATOM 1539 N N . LEU A 1 193 ? -4.042 -2.564 -1.990 1.00 87.38 193 LEU A N 1
ATOM 1540 C CA . LEU A 1 193 ? -5.210 -3.431 -1.847 1.00 87.38 193 LEU A CA 1
ATOM 1541 C C . LEU A 1 193 ? -5.475 -3.752 -0.381 1.00 87.38 193 LEU A C 1
ATOM 1543 O O . LEU A 1 193 ? -6.597 -3.589 0.085 1.00 87.38 193 LEU A O 1
ATOM 1547 N N . TYR A 1 194 ? -4.444 -4.146 0.367 1.00 85.75 194 TYR A N 1
ATOM 1548 C CA . TYR A 1 194 ? -4.553 -4.401 1.799 1.00 85.75 194 TYR A CA 1
ATOM 1549 C C . TYR A 1 194 ? -5.035 -3.156 2.546 1.00 85.75 194 TYR A C 1
ATOM 1551 O O . TYR A 1 194 ? -5.968 -3.232 3.348 1.00 85.75 194 TYR A O 1
ATOM 1559 N N . HIS A 1 195 ? -4.454 -1.987 2.257 1.00 81.56 195 HIS A N 1
ATOM 1560 C CA . HIS A 1 195 ? -4.908 -0.737 2.849 1.00 81.56 195 HIS A CA 1
ATOM 1561 C C . HIS A 1 195 ? -6.375 -0.469 2.527 1.00 81.56 195 HIS A C 1
ATOM 1563 O O . HIS A 1 195 ? -7.126 -0.138 3.443 1.00 81.56 195 HIS A O 1
ATOM 1569 N N . TYR A 1 196 ? -6.772 -0.623 1.264 1.00 78.81 196 TYR A N 1
ATOM 1570 C CA . TYR A 1 196 ? -8.141 -0.405 0.823 1.00 78.81 196 TYR A CA 1
ATOM 1571 C C . TYR A 1 196 ? -9.116 -1.363 1.499 1.00 78.81 196 TYR A C 1
ATOM 1573 O O . TYR A 1 196 ? -10.141 -0.909 1.993 1.00 78.81 196 TYR A O 1
ATOM 1581 N N . SER A 1 197 ? -8.776 -2.648 1.600 1.00 79.19 197 SER A N 1
ATOM 1582 C CA . SER A 1 197 ? -9.562 -3.649 2.322 1.00 79.19 197 SER A CA 1
ATOM 1583 C C . SER A 1 197 ? -9.757 -3.239 3.777 1.00 79.19 197 SER A C 1
ATOM 1585 O O . SER A 1 197 ? -10.891 -3.145 4.237 1.00 79.19 197 SER A O 1
ATOM 1587 N N . VAL A 1 198 ? -8.682 -2.883 4.490 1.00 73.00 198 VAL A N 1
ATOM 1588 C CA . VAL A 1 198 ? -8.785 -2.387 5.873 1.00 73.00 198 VAL A CA 1
ATOM 1589 C C . VAL A 1 198 ? -9.663 -1.133 5.935 1.00 73.00 198 VAL A C 1
ATOM 1591 O O . VAL A 1 198 ? -10.532 -1.031 6.792 1.00 73.00 198 VAL A O 1
ATOM 1594 N N . TRP A 1 199 ? -9.507 -0.191 5.009 1.00 68.19 199 TRP A N 1
ATOM 1595 C CA . TRP A 1 199 ? -10.327 1.023 4.973 1.00 68.19 199 TRP A CA 1
ATOM 1596 C C . TRP A 1 199 ? -11.802 0.759 4.658 1.00 68.19 199 TRP A C 1
ATOM 1598 O O . TRP A 1 199 ? -12.674 1.469 5.151 1.00 68.19 199 TRP A O 1
ATOM 1608 N N . TRP A 1 200 ? -12.086 -0.260 3.850 1.00 63.41 200 TRP A N 1
ATOM 1609 C CA . TRP A 1 200 ? -13.439 -0.677 3.510 1.00 63.41 200 TRP A CA 1
ATOM 1610 C C . TRP A 1 200 ? -14.141 -1.330 4.697 1.00 63.41 200 TRP A C 1
ATOM 1612 O O . TRP A 1 200 ? -15.326 -1.095 4.904 1.00 63.41 200 TRP A O 1
ATOM 1622 N N . TYR A 1 201 ? -13.410 -2.099 5.506 1.00 56.59 201 TYR A N 1
ATOM 1623 C CA . TYR A 1 201 ? -13.948 -2.698 6.727 1.00 56.59 201 TYR A CA 1
ATOM 1624 C C . TYR A 1 201 ? -14.030 -1.710 7.897 1.00 56.59 201 TYR A C 1
ATOM 1626 O O . TYR A 1 201 ? -14.904 -1.865 8.750 1.00 56.59 201 TYR A O 1
ATOM 1634 N N . TYR A 1 202 ? -13.190 -0.671 7.917 1.00 54.97 202 TYR A N 1
ATOM 1635 C CA . TYR A 1 202 ? -13.105 0.310 8.998 1.00 54.97 202 TYR A CA 1
ATOM 1636 C C . TYR A 1 202 ? -13.292 1.744 8.480 1.00 54.97 202 TYR A C 1
ATOM 1638 O O . TYR A 1 202 ? -12.327 2.454 8.192 1.00 54.97 202 TYR A O 1
ATOM 1646 N N . THR A 1 203 ? -14.540 2.211 8.406 1.00 49.22 203 THR A N 1
ATOM 1647 C CA . THR A 1 203 ? -14.838 3.618 8.099 1.00 49.22 203 THR A CA 1
ATOM 1648 C C . THR A 1 203 ? -14.603 4.506 9.326 1.00 49.22 203 THR A C 1
ATOM 1650 O O . THR A 1 203 ? -15.257 4.295 10.351 1.00 49.22 203 THR A O 1
ATOM 1653 N N . PRO A 1 204 ? -13.729 5.530 9.260 1.00 48.53 204 PRO A N 1
ATOM 1654 C CA . PRO A 1 204 ? -13.698 6.563 10.286 1.00 48.53 204 PRO A CA 1
ATOM 1655 C C . PRO A 1 204 ? -15.032 7.319 10.260 1.00 48.53 204 PRO A C 1
ATOM 1657 O O . PRO A 1 204 ? -15.497 7.743 9.200 1.00 48.53 204 PRO A O 1
ATOM 1660 N N . GLN A 1 205 ? -15.672 7.446 11.422 1.00 45.03 205 GLN A N 1
ATOM 1661 C CA . GLN A 1 205 ? -16.959 8.124 11.552 1.00 45.03 205 GLN A CA 1
ATOM 1662 C C . GLN A 1 205 ? -16.832 9.578 11.060 1.00 45.03 205 GLN A C 1
ATOM 1664 O O . GLN A 1 205 ? -15.859 10.270 11.369 1.00 45.03 205 GLN A O 1
ATOM 1669 N N . ILE A 1 206 ? -17.798 10.018 10.253 1.00 46.84 206 ILE A N 1
ATOM 1670 C CA . ILE A 1 206 ? -17.852 11.360 9.665 1.00 46.84 206 ILE A CA 1
ATOM 1671 C C . ILE A 1 206 ? -18.086 12.370 10.795 1.00 46.84 206 ILE A C 1
ATOM 1673 O O . ILE A 1 206 ? -19.213 12.582 11.217 1.00 46.84 206 ILE A O 1
ATOM 1677 N N . ASP A 1 207 ? -17.024 12.989 11.293 1.00 42.16 207 ASP A N 1
ATOM 1678 C CA . ASP A 1 207 ? -17.092 14.162 12.164 1.00 42.16 207 ASP A CA 1
ATOM 1679 C C . ASP A 1 207 ? -16.788 15.440 11.359 1.00 42.16 207 ASP A C 1
ATOM 1681 O O . ASP A 1 207 ? -15.639 15.802 11.089 1.00 42.16 207 ASP A O 1
ATOM 1685 N N . THR A 1 208 ? -17.843 16.120 10.910 1.00 40.34 208 THR A N 1
ATOM 1686 C CA . THR A 1 208 ? -17.752 17.371 10.138 1.00 40.34 208 THR A CA 1
ATOM 1687 C C . THR A 1 208 ? -17.656 18.627 11.009 1.00 40.34 208 THR A C 1
ATOM 1689 O O . THR A 1 208 ? -17.763 19.729 10.474 1.00 40.34 208 THR A O 1
ATOM 1692 N N . ARG A 1 209 ? -17.450 18.528 12.332 1.00 41.56 209 ARG A N 1
ATOM 1693 C CA . ARG A 1 209 ? -17.357 19.711 13.210 1.00 41.56 209 ARG A CA 1
ATOM 1694 C C . ARG A 1 209 ? -16.064 19.718 14.015 1.00 41.56 209 ARG A C 1
ATOM 1696 O O . ARG A 1 209 ? -16.025 19.456 15.209 1.00 41.56 209 ARG A O 1
ATOM 1703 N N . CYS A 1 210 ? -14.981 20.095 13.347 1.00 46.28 210 CYS A N 1
ATOM 1704 C CA . CYS A 1 210 ? -13.712 20.373 14.006 1.00 46.28 210 CYS A CA 1
ATOM 1705 C C . CYS A 1 210 ? -13.615 21.858 14.346 1.00 46.28 210 CYS A C 1
ATOM 1707 O O . CYS A 1 210 ? -13.599 22.659 13.422 1.00 46.28 210 CYS A O 1
ATOM 1709 N N . HIS A 1 211 ? -13.412 22.196 15.625 1.00 37.72 211 HIS A N 1
ATOM 1710 C CA . HIS A 1 211 ? -12.535 23.329 15.959 1.00 37.72 211 HIS A CA 1
ATOM 1711 C C . HIS A 1 211 ? -11.648 23.135 17.195 1.00 37.72 211 HIS A C 1
ATOM 1713 O O . HIS A 1 211 ? -10.577 23.738 17.241 1.00 37.72 211 HIS A O 1
ATOM 1719 N N . CYS A 1 212 ? -11.951 22.238 18.137 1.00 39.06 212 CYS A N 1
ATOM 1720 C CA . CYS A 1 212 ? -11.051 21.987 19.269 1.00 39.06 212 CYS A CA 1
ATOM 1721 C C . CYS A 1 212 ? -10.973 20.492 19.605 1.00 39.06 212 CYS A C 1
ATOM 1723 O O . CYS A 1 212 ? -11.980 19.798 19.651 1.00 39.06 212 CYS A O 1
ATOM 1725 N N . ARG A 1 213 ? -9.741 19.999 19.783 1.00 46.69 213 ARG A N 1
ATOM 1726 C CA . ARG A 1 213 ? -9.377 18.594 20.043 1.00 46.69 213 ARG A CA 1
ATOM 1727 C C . ARG A 1 213 ? -10.268 17.925 21.102 1.00 46.69 213 ARG A C 1
ATOM 1729 O O . ARG A 1 213 ? -10.484 18.500 22.161 1.00 46.69 213 ARG A O 1
ATOM 1736 N N . SER A 1 214 ? -10.589 16.646 20.904 1.00 35.91 214 SER A N 1
ATOM 1737 C CA . SER A 1 214 ? -11.029 15.741 21.975 1.00 35.91 214 SER A CA 1
ATOM 1738 C C . SER A 1 214 ? -10.161 14.479 22.005 1.00 35.91 214 SER A C 1
ATOM 1740 O O . SER A 1 214 ? -9.813 13.927 20.963 1.00 35.91 214 SER A O 1
ATOM 1742 N N . ARG A 1 215 ? -9.823 14.009 23.215 1.00 36.38 215 ARG A N 1
ATOM 1743 C CA . ARG A 1 215 ? -9.106 12.745 23.500 1.00 36.38 215 ARG A CA 1
ATOM 1744 C C . ARG A 1 215 ? -9.887 11.483 23.095 1.00 36.38 215 ARG A C 1
ATOM 1746 O O . ARG A 1 215 ? -9.370 10.381 23.239 1.00 36.38 215 ARG A O 1
ATOM 1753 N N . LYS A 1 216 ? -11.105 11.625 22.578 1.00 38.03 216 LYS A N 1
ATOM 1754 C CA . LYS A 1 216 ? -11.945 10.534 22.084 1.00 38.03 216 LYS A CA 1
ATOM 1755 C C . LYS A 1 216 ? -11.913 10.523 20.555 1.00 38.03 216 LYS A C 1
ATOM 1757 O O . LYS A 1 216 ? -12.854 10.970 19.910 1.00 38.03 216 LYS A O 1
ATOM 1762 N N . HIS A 1 217 ? -10.827 10.031 19.961 1.00 40.78 217 HIS A N 1
ATOM 1763 C CA . HIS A 1 217 ? -10.912 9.538 18.584 1.00 40.78 217 HIS A CA 1
ATOM 1764 C C . HIS A 1 217 ? -11.817 8.301 18.635 1.00 40.78 217 HIS A C 1
ATOM 1766 O O . HIS A 1 217 ? -11.396 7.243 19.101 1.00 40.78 217 HIS A O 1
ATOM 1772 N N . LYS A 1 218 ? -13.096 8.501 18.300 1.00 43.59 218 LYS A N 1
ATOM 1773 C CA . LYS A 1 218 ? -14.152 7.491 18.393 1.00 43.59 218 LYS A CA 1
ATOM 1774 C C . LYS A 1 218 ? -13.801 6.277 17.533 1.00 43.59 218 LYS A C 1
ATOM 1776 O O . LYS A 1 218 ? -13.205 6.408 16.465 1.00 43.59 218 LYS A O 1
ATOM 1781 N N . CYS A 1 219 ? -14.125 5.114 18.090 1.00 44.84 219 CYS A N 1
ATOM 1782 C CA . CYS A 1 219 ? -13.805 3.780 17.608 1.00 44.84 219 CYS A CA 1
ATOM 1783 C C . CYS A 1 219 ? -14.033 3.619 16.101 1.00 44.84 219 CYS A C 1
ATOM 1785 O O . CYS A 1 219 ? -15.041 4.074 15.563 1.00 44.84 219 CYS A O 1
ATOM 1787 N N . TYR A 1 220 ? -13.115 2.914 15.440 1.00 45.72 220 TYR A N 1
ATOM 1788 C CA . TYR A 1 220 ? -13.358 2.380 14.106 1.00 45.72 220 TYR A CA 1
ATOM 1789 C C . TYR A 1 220 ? -14.570 1.443 14.184 1.00 45.72 220 TYR A C 1
ATOM 1791 O O . TYR A 1 220 ? -14.474 0.358 14.754 1.00 45.72 220 TYR A O 1
ATOM 1799 N N . LEU A 1 221 ? -15.718 1.882 13.669 1.00 48.25 221 LEU A N 1
ATOM 1800 C CA . LEU A 1 221 ? -16.912 1.049 13.592 1.00 48.25 221 LEU A CA 1
ATOM 1801 C C . LEU A 1 221 ? -16.814 0.178 12.332 1.00 48.25 221 LEU A C 1
ATOM 1803 O O . LEU A 1 221 ? -16.543 0.713 11.250 1.00 48.25 221 LEU A O 1
ATOM 1807 N N . PRO A 1 222 ? -17.027 -1.143 12.449 1.00 48.09 222 PRO A N 1
ATOM 1808 C CA . PRO A 1 222 ? -17.116 -2.024 11.296 1.00 48.09 222 PRO A CA 1
ATOM 1809 C C . PRO A 1 222 ? -18.158 -1.525 10.288 1.00 48.09 222 PRO A C 1
ATOM 1811 O O . PRO A 1 222 ? -19.275 -1.171 10.666 1.00 48.09 222 PRO A O 1
ATOM 1814 N N . TYR A 1 223 ? -17.818 -1.526 8.998 1.00 41.28 223 TYR A N 1
ATOM 1815 C CA . TYR A 1 223 ? -18.672 -1.005 7.919 1.00 41.28 223 TYR A CA 1
ATOM 1816 C C . TYR A 1 223 ? -20.082 -1.612 7.884 1.00 41.28 223 TYR A C 1
ATOM 1818 O O . TYR A 1 223 ? -21.039 -0.916 7.553 1.00 41.28 223 TYR A O 1
ATOM 1826 N N . HIS A 1 224 ? -20.247 -2.874 8.292 1.00 45.28 224 HIS A N 1
ATOM 1827 C CA . HIS A 1 224 ? -21.561 -3.523 8.362 1.00 45.28 224 HIS A CA 1
ATOM 1828 C C . HIS A 1 224 ? -22.512 -2.864 9.381 1.00 45.28 224 HIS A C 1
ATOM 1830 O O . HIS A 1 224 ? -23.724 -2.951 9.222 1.00 45.28 224 HIS A O 1
ATOM 1836 N N . ILE A 1 225 ? -21.984 -2.139 10.375 1.00 48.50 225 ILE A N 1
ATOM 1837 C CA . ILE A 1 225 ? -22.770 -1.345 11.336 1.00 48.50 225 ILE A CA 1
ATOM 1838 C C . ILE A 1 225 ? -23.178 0.018 10.731 1.00 48.50 225 ILE A C 1
ATOM 1840 O O . ILE A 1 225 ? -24.150 0.636 11.163 1.00 48.50 225 ILE A O 1
ATOM 1844 N N . VAL A 1 226 ? -22.461 0.483 9.698 1.00 45.38 226 VAL A N 1
ATOM 1845 C CA . VAL A 1 226 ? -22.595 1.818 9.074 1.00 45.38 226 VAL A CA 1
ATOM 1846 C C . VAL A 1 226 ? -23.181 1.750 7.646 1.00 45.38 226 VAL A C 1
ATOM 1848 O O . VAL A 1 226 ? -23.294 2.767 6.964 1.00 45.38 226 VAL A O 1
ATOM 1851 N N . GLY A 1 227 ? -23.552 0.559 7.164 1.00 40.22 227 GLY A N 1
ATOM 1852 C CA . GLY A 1 227 ? -24.019 0.327 5.793 1.00 40.22 227 GLY A CA 1
ATOM 1853 C C . GLY A 1 227 ? -25.314 1.067 5.415 1.00 40.22 227 GLY A C 1
ATOM 1854 O O . GLY A 1 227 ? -26.074 1.519 6.268 1.00 40.22 227 GLY A O 1
ATOM 1855 N N . ASN A 1 228 ? -25.589 1.148 4.104 1.00 40.00 228 ASN A N 1
ATOM 1856 C CA . ASN A 1 228 ? -26.734 1.855 3.491 1.00 40.00 228 ASN A CA 1
ATOM 1857 C C . ASN A 1 228 ? -28.131 1.411 3.977 1.00 40.00 228 ASN A C 1
ATOM 1859 O O . ASN A 1 228 ? -29.114 2.090 3.688 1.00 40.00 228 ASN A O 1
ATOM 1863 N N . THR A 1 229 ? -28.235 0.289 4.686 1.00 39.47 229 THR A N 1
ATOM 1864 C CA . THR A 1 229 ? -29.470 -0.177 5.334 1.00 39.47 229 THR A CA 1
ATOM 1865 C C . THR A 1 229 ? -29.774 0.569 6.636 1.00 39.47 229 THR A C 1
ATOM 1867 O O . THR A 1 229 ? -30.887 0.486 7.154 1.00 39.47 229 THR A O 1
ATOM 1870 N N . SER A 1 230 ? -28.820 1.337 7.164 1.00 42.28 230 SER A N 1
ATOM 1871 C CA . SER A 1 230 ? -28.993 2.101 8.392 1.00 42.28 230 SER A CA 1
ATOM 1872 C C . SER A 1 230 ? -29.782 3.386 8.111 1.00 42.28 230 SER A C 1
ATOM 1874 O O . SER A 1 230 ? -29.326 4.282 7.394 1.00 42.28 230 SER A O 1
ATOM 1876 N N . ARG A 1 231 ? -31.008 3.484 8.650 1.00 45.00 231 ARG A N 1
ATOM 1877 C CA . ARG A 1 231 ? -31.838 4.697 8.552 1.00 45.00 231 ARG A CA 1
ATOM 1878 C C . ARG A 1 231 ? -31.042 5.885 9.099 1.00 45.00 231 ARG A C 1
ATOM 1880 O O . ARG A 1 231 ? -30.668 5.893 10.271 1.00 45.00 231 ARG A O 1
ATOM 1887 N N . LYS A 1 232 ? -30.872 6.924 8.273 1.00 45.72 232 LYS A N 1
ATOM 1888 C CA . LYS A 1 232 ? -30.139 8.177 8.564 1.00 45.72 232 LYS A CA 1
ATOM 1889 C C . LYS A 1 232 ? -30.535 8.899 9.870 1.00 45.72 232 LYS A C 1
ATOM 1891 O O . LYS A 1 232 ? -29.843 9.827 10.258 1.00 45.72 232 LYS A O 1
ATOM 1896 N N . GLY A 1 233 ? -31.619 8.496 10.539 1.00 47.31 233 GLY A N 1
ATOM 1897 C CA . GLY A 1 233 ? -32.074 9.061 11.815 1.00 47.31 233 GLY A CA 1
ATOM 1898 C C . GLY A 1 233 ? -31.686 8.285 13.084 1.00 47.31 233 GLY A C 1
ATOM 1899 O O . GLY A 1 233 ? -31.965 8.777 14.170 1.00 47.31 233 GLY A O 1
ATOM 1900 N N . ILE A 1 234 ? -31.082 7.091 12.992 1.00 47.31 234 ILE A N 1
ATOM 1901 C CA . ILE A 1 234 ? -30.812 6.234 14.174 1.00 47.31 234 ILE A CA 1
ATOM 1902 C C . ILE A 1 234 ? -29.420 6.498 14.777 1.00 47.31 234 ILE A C 1
ATOM 1904 O O . ILE A 1 234 ? -29.231 6.426 15.992 1.00 47.31 234 ILE A O 1
ATOM 1908 N N . LEU A 1 235 ? -28.451 6.868 13.942 1.00 50.62 235 LEU A N 1
ATOM 1909 C CA . LEU A 1 235 ? -27.118 7.308 14.354 1.00 50.62 235 LEU A CA 1
ATOM 1910 C C . LEU A 1 235 ? -27.135 8.828 14.551 1.00 50.62 235 LEU A C 1
ATOM 1912 O O . LEU A 1 235 ? -26.639 9.576 13.717 1.00 50.62 235 LEU A O 1
ATOM 1916 N N . GLY A 1 236 ? -27.779 9.301 15.617 1.00 43.25 236 GLY A N 1
ATOM 1917 C CA . GLY A 1 236 ? -27.738 10.721 15.959 1.00 43.25 236 GLY A CA 1
ATOM 1918 C C . GLY A 1 236 ? -26.316 11.154 16.326 1.00 43.25 236 GLY A C 1
ATOM 1919 O O . GLY A 1 236 ? -25.667 10.509 17.139 1.00 43.25 236 GLY A O 1
ATOM 1920 N N . ASP A 1 237 ? -25.842 12.284 15.803 1.00 42.66 237 ASP A N 1
ATOM 1921 C CA . ASP A 1 237 ? -24.517 12.856 16.121 1.00 42.66 237 ASP A CA 1
ATOM 1922 C C . ASP A 1 237 ? -24.344 13.269 17.599 1.00 42.66 237 ASP A C 1
ATOM 1924 O O . ASP A 1 237 ? -23.295 13.774 18.007 1.00 42.66 237 ASP A O 1
ATOM 1928 N N . ARG A 1 238 ? -25.381 13.096 18.425 1.00 49.09 238 ARG A N 1
ATOM 1929 C CA . ARG A 1 238 ? -25.374 13.461 19.840 1.00 49.09 238 ARG A CA 1
ATOM 1930 C C . ARG A 1 238 ? -25.008 12.243 20.674 1.00 49.09 238 ARG A C 1
ATOM 1932 O O . ARG A 1 238 ? -25.623 11.190 20.544 1.00 49.09 238 ARG A O 1
ATOM 1939 N N . GLU A 1 239 ? -24.012 12.405 21.545 1.00 52.59 239 GLU A N 1
ATOM 1940 C CA . GLU A 1 239 ? -23.701 11.397 22.559 1.00 52.59 239 GLU A CA 1
ATOM 1941 C C . GLU A 1 239 ? -24.974 11.096 23.358 1.00 52.59 239 GLU A C 1
ATOM 1943 O O . GLU A 1 239 ? -25.664 12.018 23.798 1.00 52.59 239 GLU A O 1
ATOM 1948 N N . CYS A 1 240 ? -25.311 9.814 23.513 1.00 62.50 240 CYS A N 1
ATOM 1949 C CA . CYS A 1 240 ? -26.404 9.426 24.389 1.00 62.50 240 CYS A CA 1
ATOM 1950 C C . CYS A 1 240 ? -25.963 9.678 25.835 1.00 62.50 240 CYS A C 1
ATOM 1952 O O . CYS A 1 240 ? -25.241 8.883 26.432 1.00 62.50 240 CYS A O 1
ATOM 1954 N N . THR A 1 241 ? -26.352 10.832 26.377 1.00 62.59 241 THR A N 1
ATOM 1955 C CA . THR A 1 241 ? -26.019 11.261 27.742 1.00 62.59 241 THR A CA 1
ATOM 1956 C C . THR A 1 241 ? -27.012 10.751 28.782 1.00 62.59 241 THR A C 1
ATOM 1958 O O . THR A 1 241 ? -26.791 10.949 29.977 1.00 62.59 241 THR A O 1
ATOM 1961 N N . SER A 1 242 ? -28.097 10.092 28.357 1.00 63.22 242 SER A N 1
ATOM 1962 C CA . SER A 1 242 ? -29.072 9.528 29.288 1.00 63.22 242 SER A CA 1
ATOM 1963 C C . SER A 1 242 ? -28.417 8.436 30.125 1.00 63.22 242 SER A C 1
ATOM 1965 O O . SER A 1 242 ? -27.946 7.428 29.599 1.00 63.22 242 SER A O 1
ATOM 1967 N N . THR A 1 243 ? -28.434 8.615 31.444 1.00 61.03 243 THR A N 1
ATOM 1968 C CA . THR A 1 243 ? -27.994 7.604 32.412 1.00 61.03 243 THR A CA 1
ATOM 1969 C C . THR A 1 243 ? -28.806 6.314 32.311 1.00 61.03 243 THR A C 1
ATOM 1971 O O . THR A 1 243 ? -28.258 5.254 32.595 1.00 61.03 243 THR A O 1
ATOM 1974 N N . ASN A 1 244 ? -30.055 6.410 31.839 1.00 67.88 244 ASN A N 1
ATOM 1975 C CA . ASN A 1 244 ? -30.941 5.302 31.490 1.00 67.88 244 ASN A CA 1
ATOM 1976 C C . ASN A 1 244 ? -31.341 5.433 30.014 1.00 67.88 244 ASN A C 1
ATOM 1978 O O . ASN A 1 244 ? -32.333 6.087 29.672 1.00 67.88 244 ASN A O 1
ATOM 1982 N N . CYS A 1 245 ? -30.530 4.882 29.111 1.00 70.50 245 CYS A N 1
ATOM 1983 C CA . CYS A 1 245 ? -30.821 4.935 27.683 1.00 70.50 245 CYS A CA 1
ATOM 1984 C C . CYS A 1 245 ? -32.095 4.136 27.358 1.00 70.50 245 CYS A C 1
ATOM 1986 O O . CYS A 1 245 ? -32.164 2.933 27.605 1.00 70.50 245 CYS A O 1
ATOM 1988 N N . ARG A 1 246 ? -33.107 4.810 26.793 1.00 71.38 246 ARG A N 1
ATOM 1989 C CA . ARG A 1 246 ? -34.360 4.173 26.347 1.00 71.38 246 ARG A CA 1
ATOM 1990 C C . ARG A 1 246 ? -34.228 3.500 24.977 1.00 71.38 246 ARG A C 1
ATOM 1992 O O . ARG A 1 246 ? -35.031 2.639 24.646 1.00 71.38 246 ARG A O 1
ATOM 1999 N N . ASN A 1 247 ? -33.225 3.877 24.180 1.00 72.62 247 ASN A N 1
ATOM 2000 C CA . ASN A 1 247 ? -32.985 3.287 22.867 1.00 72.62 247 ASN A CA 1
ATOM 2001 C C . ASN A 1 247 ? -32.131 2.020 23.006 1.00 72.62 247 ASN A C 1
ATOM 2003 O O . ASN A 1 247 ? -30.903 2.078 23.056 1.00 72.62 247 ASN A O 1
ATOM 2007 N N . ARG A 1 248 ? -32.805 0.870 23.077 1.00 70.06 248 ARG A N 1
ATOM 2008 C CA . ARG A 1 248 ? -32.180 -0.445 23.274 1.00 70.06 248 ARG A CA 1
ATOM 2009 C C . ARG A 1 248 ? -31.865 -1.185 21.973 1.00 70.06 248 ARG A C 1
ATOM 2011 O O . ARG A 1 248 ? -31.578 -2.375 22.006 1.00 70.06 248 ARG A O 1
ATOM 2018 N N . HIS A 1 249 ? -31.877 -0.508 20.825 1.00 73.31 249 HIS A N 1
ATOM 2019 C CA . HIS A 1 249 ? -31.410 -1.135 19.591 1.00 73.31 249 HIS A CA 1
ATOM 2020 C C . HIS A 1 249 ? -29.913 -1.455 19.685 1.00 73.31 249 HIS A C 1
ATOM 2022 O O . HIS A 1 249 ? -29.115 -0.609 20.098 1.00 73.31 249 HIS A O 1
ATOM 2028 N N . LEU A 1 250 ? -29.523 -2.654 19.239 1.00 70.75 250 LEU A N 1
ATOM 2029 C CA . LEU A 1 250 ? -28.133 -3.123 19.254 1.00 70.75 250 LEU A CA 1
ATOM 2030 C C . LEU A 1 250 ? -27.170 -2.103 18.631 1.00 70.75 250 LEU A C 1
ATOM 2032 O O . LEU A 1 250 ? -26.132 -1.793 19.209 1.00 70.75 250 LEU A O 1
ATOM 2036 N N . SER A 1 251 ? -27.550 -1.513 17.496 1.00 66.75 251 SER A N 1
ATOM 2037 C CA . SER A 1 251 ? -26.760 -0.484 16.814 1.00 66.75 251 SER A CA 1
ATOM 2038 C C . SER A 1 251 ? -26.522 0.757 17.680 1.00 66.75 251 SER A C 1
ATOM 2040 O O . SER A 1 251 ? -25.407 1.269 17.716 1.00 66.75 251 SER A O 1
ATOM 2042 N N . HIS A 1 252 ? -27.531 1.224 18.421 1.00 73.69 252 HIS A N 1
ATOM 2043 C CA . HIS A 1 252 ? -27.399 2.364 19.327 1.00 73.69 252 HIS A CA 1
ATOM 2044 C C . HIS A 1 252 ? -26.464 2.034 20.497 1.00 73.69 252 HIS A C 1
ATOM 2046 O O . HIS A 1 252 ? -25.534 2.784 20.794 1.00 73.69 252 HIS A O 1
ATOM 2052 N N . VAL A 1 253 ? -26.679 0.885 21.135 1.00 71.94 253 VAL A N 1
ATOM 2053 C CA . VAL A 1 253 ? -25.903 0.445 22.299 1.00 71.94 253 VAL A CA 1
ATOM 2054 C C . VAL A 1 253 ? -24.428 0.240 21.949 1.00 71.94 253 VAL A C 1
ATOM 2056 O O . VAL A 1 253 ? -23.555 0.773 22.637 1.00 71.94 253 VAL A O 1
ATOM 2059 N N . VAL A 1 254 ? -24.138 -0.449 20.844 1.00 69.81 254 VAL A N 1
ATOM 2060 C CA . VAL A 1 254 ? -22.765 -0.678 20.368 1.00 69.81 254 VAL A CA 1
ATOM 2061 C C . VAL A 1 254 ? -22.057 0.645 20.055 1.00 69.81 254 VAL A C 1
ATOM 2063 O O . VAL A 1 254 ? -20.876 0.807 20.368 1.00 69.81 254 VAL A O 1
ATOM 2066 N N . VAL A 1 255 ? -22.764 1.625 19.490 1.00 62.97 255 VAL A N 1
ATOM 2067 C CA . VAL A 1 255 ? -22.157 2.897 19.071 1.00 62.97 255 VAL A CA 1
ATOM 2068 C C . VAL A 1 255 ? -21.953 3.862 20.235 1.00 62.97 255 VAL A C 1
ATOM 2070 O O . VAL A 1 255 ? -20.861 4.407 20.391 1.00 62.97 255 VAL A O 1
ATOM 2073 N N . PHE A 1 256 ? -22.983 4.104 21.046 1.00 66.56 256 PHE A N 1
ATOM 2074 C CA . PHE A 1 256 ? -22.954 5.174 22.051 1.00 66.56 256 PHE A CA 1
ATOM 2075 C C . PHE A 1 256 ? -22.518 4.709 23.428 1.00 66.56 256 PHE A C 1
ATOM 2077 O O . PHE A 1 256 ? -22.106 5.530 24.247 1.00 66.56 256 PHE A O 1
ATOM 2084 N N . HIS A 1 257 ? -22.596 3.409 23.684 1.00 67.88 257 HIS A N 1
ATOM 2085 C CA . HIS A 1 257 ? -22.391 2.888 25.016 1.00 67.88 257 HIS A CA 1
ATOM 2086 C C . HIS A 1 257 ? -21.364 1.760 25.087 1.00 67.88 257 HIS A C 1
ATOM 2088 O O . HIS A 1 257 ? -21.028 1.390 26.197 1.00 67.88 257 HIS A O 1
ATOM 2094 N N . SER A 1 258 ? -20.770 1.269 23.993 1.00 65.81 258 SER A N 1
ATOM 2095 C CA . SER A 1 258 ? -19.765 0.185 24.060 1.00 65.81 258 SER A CA 1
ATOM 2096 C C . SER A 1 258 ? -18.702 0.380 25.152 1.00 65.81 258 SER A C 1
ATOM 2098 O O . SER A 1 258 ? -18.428 -0.531 25.913 1.00 65.81 258 SER A O 1
ATOM 2100 N N . SER A 1 259 ? -18.141 1.575 25.329 1.00 57.53 259 SER A N 1
ATOM 2101 C CA . SER A 1 259 ? -17.100 1.802 26.348 1.00 57.53 259 SER A CA 1
ATOM 2102 C C . SER A 1 259 ? -17.598 2.213 27.741 1.00 57.53 259 SER A C 1
ATOM 2104 O O . SER A 1 259 ? -16.790 2.333 28.656 1.00 57.53 259 SER A O 1
ATOM 2106 N N . SER A 1 260 ? -18.882 2.531 27.903 1.00 57.66 260 SER A N 1
ATOM 2107 C CA . SER A 1 260 ? -19.428 3.117 29.140 1.00 57.66 260 SER A CA 1
ATOM 2108 C C . SER A 1 260 ? -20.854 2.651 29.424 1.00 57.66 260 SER A C 1
ATOM 2110 O O . SER A 1 260 ? -21.648 3.379 30.026 1.00 57.66 260 SER A O 1
ATOM 2112 N N . PHE A 1 261 ? -21.198 1.462 28.931 1.00 63.47 261 PHE A N 1
ATOM 2113 C CA . PHE A 1 261 ? -22.488 0.839 29.145 1.00 63.47 261 PHE A CA 1
ATOM 2114 C C . PHE A 1 261 ? -22.573 0.502 30.634 1.00 63.47 261 PHE A C 1
ATOM 2116 O O . PHE A 1 261 ? -21.885 -0.405 31.101 1.00 63.47 261 PHE A O 1
ATOM 2123 N N . LYS A 1 262 ? -23.366 1.266 31.397 1.00 66.81 262 LYS A N 1
ATOM 2124 C CA . LYS A 1 262 ? -23.683 0.895 32.782 1.00 66.81 262 LYS A CA 1
ATOM 2125 C C . LYS A 1 262 ? -24.335 -0.488 32.763 1.00 66.81 262 LYS A C 1
ATOM 2127 O O . LYS A 1 262 ? -25.102 -0.723 31.834 1.00 66.81 262 LYS A O 1
ATOM 2132 N N . PRO A 1 263 ? -24.075 -1.370 33.743 1.00 66.31 263 PRO A N 1
ATOM 2133 C CA . PRO A 1 263 ? -24.637 -2.716 33.751 1.00 66.31 263 PRO A CA 1
ATOM 2134 C C . PRO A 1 263 ? -26.124 -2.691 33.395 1.00 66.31 263 PRO A C 1
ATOM 2136 O O . PRO A 1 263 ? -26.880 -1.911 33.982 1.00 66.31 263 PRO A O 1
ATOM 2139 N N . GLN A 1 264 ? -26.539 -3.500 32.412 1.00 69.75 264 GLN A N 1
ATOM 2140 C CA . GLN A 1 264 ? -27.967 -3.640 32.123 1.00 69.75 264 GLN A CA 1
ATOM 2141 C C . GLN A 1 264 ? -28.707 -4.016 33.409 1.00 69.75 264 GLN A C 1
ATOM 2143 O O . GLN A 1 264 ? -28.176 -4.802 34.208 1.00 69.75 264 GLN A O 1
ATOM 2148 N N . PRO A 1 265 ? -29.936 -3.501 33.612 1.00 75.44 265 PRO A N 1
ATOM 2149 C CA . PRO A 1 265 ? -30.799 -4.062 34.636 1.00 75.44 265 PRO A CA 1
ATOM 2150 C C . PRO A 1 265 ? -30.924 -5.574 34.415 1.00 75.44 265 PRO A C 1
ATOM 2152 O O . PRO A 1 265 ? -30.691 -6.086 33.313 1.00 75.44 265 PRO A O 1
ATOM 2155 N N . HIS A 1 266 ? -31.224 -6.306 35.482 1.00 81.19 266 HIS A N 1
ATOM 2156 C CA . HIS A 1 266 ? -31.456 -7.740 35.364 1.00 81.19 266 HIS A CA 1
ATOM 2157 C C . HIS A 1 266 ? -32.586 -8.008 34.367 1.00 81.19 266 HIS A C 1
ATOM 2159 O O . HIS A 1 266 ? -33.506 -7.198 34.251 1.00 81.19 266 HIS A O 1
ATOM 2165 N N . TRP A 1 267 ? -32.499 -9.135 33.654 1.00 81.25 267 TRP A N 1
ATOM 2166 C CA . TRP A 1 267 ? -33.492 -9.522 32.651 1.00 81.25 267 TRP A CA 1
ATOM 2167 C C . TRP A 1 267 ? -34.918 -9.462 33.207 1.00 81.25 267 TRP A C 1
ATOM 2169 O O . TRP A 1 267 ? -35.762 -8.829 32.591 1.00 81.25 267 TRP A O 1
ATOM 2179 N N . CYS A 1 268 ? -35.145 -9.973 34.422 1.00 82.38 268 CYS A N 1
ATOM 2180 C CA . CYS A 1 268 ? -36.464 -9.963 35.059 1.00 82.38 268 CYS A CA 1
ATOM 2181 C C . CYS A 1 268 ? -37.050 -8.546 35.190 1.00 82.38 268 CYS A C 1
ATOM 2183 O O . CYS A 1 268 ? -38.212 -8.323 34.885 1.00 82.38 268 CYS A O 1
ATOM 2185 N N . THR A 1 269 ? -36.230 -7.562 35.575 1.00 83.62 269 THR A N 1
ATOM 2186 C CA . THR A 1 269 ? -36.647 -6.150 35.668 1.00 83.62 269 THR A CA 1
ATOM 2187 C C . THR A 1 269 ? -36.922 -5.541 34.293 1.00 83.62 269 THR A C 1
ATOM 2189 O O . THR A 1 269 ? -37.666 -4.576 34.155 1.00 83.62 269 THR A O 1
ATOM 2192 N N . LEU A 1 270 ? -36.257 -6.050 33.262 1.00 80.06 270 LEU A N 1
ATOM 2193 C CA . LEU A 1 270 ? -36.402 -5.602 31.885 1.00 80.06 270 LEU A CA 1
ATOM 2194 C C . LEU A 1 270 ? -37.701 -6.127 31.271 1.00 80.06 270 LEU A C 1
ATOM 2196 O O . LEU A 1 270 ? -38.465 -5.335 30.731 1.00 80.06 270 LEU A O 1
ATOM 2200 N N . GLU A 1 271 ? -37.947 -7.424 31.429 1.00 84.06 271 GLU A N 1
ATOM 2201 C CA . GLU A 1 271 ? -39.129 -8.146 30.958 1.00 84.06 271 GLU A CA 1
ATOM 2202 C C . GLU A 1 271 ? -40.415 -7.649 31.632 1.00 84.06 271 GLU A C 1
ATOM 2204 O O . GLU A 1 271 ? -41.430 -7.479 30.965 1.00 84.06 271 GLU A O 1
ATOM 2209 N N . GLU A 1 272 ? -40.355 -7.314 32.927 1.00 86.62 272 GLU A N 1
ATOM 2210 C CA . GLU A 1 272 ? -41.481 -6.720 33.664 1.00 86.62 272 GLU A CA 1
ATOM 2211 C C . GLU A 1 272 ? -41.926 -5.366 33.081 1.00 86.62 272 GLU A C 1
ATOM 2213 O O . GLU A 1 272 ? -43.113 -5.048 33.069 1.00 86.62 2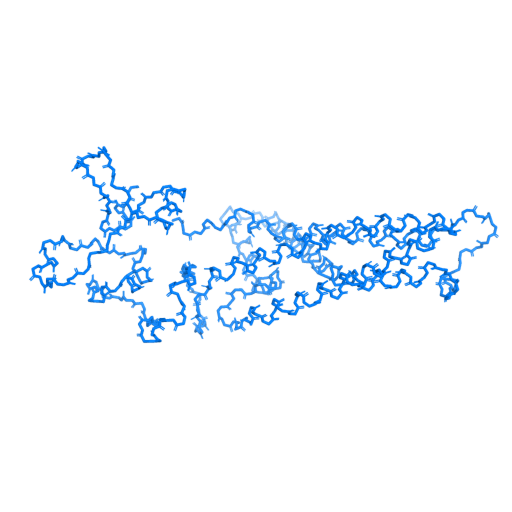72 GLU A O 1
ATOM 2218 N N . ASN A 1 273 ? -40.982 -4.567 32.572 1.00 81.38 273 ASN A N 1
ATOM 2219 C CA . ASN A 1 273 ? -41.279 -3.259 31.982 1.00 81.38 273 ASN A CA 1
ATOM 2220 C C . ASN A 1 273 ? -41.630 -3.340 30.489 1.00 81.38 273 ASN A C 1
ATOM 2222 O O . ASN A 1 273 ? -42.367 -2.491 29.987 1.00 81.38 273 ASN A O 1
ATOM 2226 N N . ASP A 1 274 ? -41.057 -4.306 29.772 1.00 81.06 274 ASP A N 1
ATOM 2227 C CA . ASP A 1 274 ? -41.268 -4.525 28.343 1.00 81.06 274 ASP A CA 1
ATOM 2228 C C . ASP A 1 274 ? -41.046 -6.015 28.005 1.00 81.06 274 ASP A C 1
ATOM 2230 O O . ASP A 1 274 ? -39.898 -6.451 27.869 1.00 81.06 274 ASP A O 1
ATOM 2234 N N . PRO A 1 275 ? -42.126 -6.800 27.822 1.00 81.12 275 PRO A N 1
ATOM 2235 C CA . PRO A 1 275 ? -42.042 -8.227 27.498 1.00 81.12 275 PRO A CA 1
ATOM 2236 C C . PRO A 1 275 ? -41.339 -8.519 26.166 1.00 81.12 275 PRO A C 1
ATOM 2238 O O . PRO A 1 275 ? -40.882 -9.633 25.935 1.00 81.12 275 PRO A O 1
ATOM 2241 N N . ASN A 1 276 ? -41.251 -7.525 25.275 1.00 80.56 276 ASN A N 1
ATOM 2242 C CA . ASN A 1 276 ? -40.587 -7.646 23.978 1.00 80.56 276 ASN A CA 1
ATOM 2243 C C . ASN A 1 276 ? -39.161 -7.076 23.999 1.00 80.56 276 ASN A C 1
ATOM 2245 O O . ASN A 1 276 ? -38.542 -6.890 22.943 1.00 80.56 276 ASN A O 1
ATOM 2249 N N . ALA A 1 277 ? -38.627 -6.767 25.181 1.00 75.81 277 ALA A N 1
ATOM 2250 C CA . ALA A 1 277 ? -37.304 -6.193 25.290 1.00 75.81 277 ALA A CA 1
ATOM 2251 C C . ALA A 1 277 ? -36.229 -7.159 24.777 1.00 75.81 277 ALA A C 1
ATOM 2253 O O . ALA A 1 277 ? -36.239 -8.354 25.037 1.00 75.81 277 ALA A O 1
ATOM 2254 N N . THR A 1 278 ? -35.231 -6.630 24.072 1.00 76.12 278 THR A N 1
ATOM 2255 C CA . THR A 1 278 ? -34.040 -7.398 23.689 1.00 76.12 278 THR A CA 1
ATOM 2256 C C . THR A 1 278 ? -32.934 -7.191 24.724 1.00 76.12 278 THR A C 1
ATOM 2258 O O . THR A 1 278 ? -32.570 -6.046 25.015 1.00 76.12 278 THR A O 1
ATOM 2261 N N . TYR A 1 279 ? -32.368 -8.279 25.259 1.00 80.56 279 TYR A N 1
ATOM 2262 C CA . TYR A 1 279 ? -31.185 -8.209 26.121 1.00 80.56 279 TYR A CA 1
ATOM 2263 C C . TYR A 1 279 ? -29.917 -8.094 25.283 1.00 80.56 279 TYR A C 1
ATOM 2265 O O . TYR A 1 279 ? -29.722 -8.861 24.342 1.00 80.56 279 TYR A O 1
ATOM 2273 N N . ILE A 1 280 ? -29.031 -7.162 25.634 1.00 79.50 280 ILE A N 1
ATOM 2274 C CA . ILE A 1 280 ? -27.732 -7.034 24.961 1.00 79.50 280 ILE A CA 1
ATOM 2275 C C . ILE A 1 280 ? -26.644 -7.344 25.981 1.00 79.50 280 ILE A C 1
ATOM 2277 O O . ILE A 1 280 ? -26.375 -6.549 26.879 1.00 79.50 280 ILE A O 1
ATOM 2281 N N . GLY A 1 281 ? -26.034 -8.516 25.829 1.00 82.25 281 GLY A N 1
ATOM 2282 C CA . GLY A 1 281 ? -24.889 -8.951 26.617 1.00 82.25 281 GLY A CA 1
ATOM 2283 C C . GLY A 1 281 ? -23.563 -8.704 25.898 1.00 82.25 281 GLY A C 1
ATOM 2284 O O . GLY A 1 281 ? -23.508 -8.621 24.671 1.00 82.25 281 GLY A O 1
ATOM 2285 N N . PHE A 1 282 ? -22.483 -8.612 26.669 1.00 81.56 282 PHE A N 1
ATOM 2286 C CA . PHE A 1 282 ? -21.115 -8.540 26.162 1.00 81.56 282 PHE A CA 1
ATOM 2287 C C . PHE A 1 282 ? -20.407 -9.868 26.397 1.00 81.56 282 PHE A C 1
ATOM 2289 O O . PHE A 1 282 ? -20.436 -10.400 27.503 1.00 81.56 282 PHE A O 1
ATOM 2296 N N . HIS A 1 283 ? -19.759 -10.401 25.369 1.00 85.56 283 HIS A N 1
ATOM 2297 C CA . HIS A 1 283 ? -19.010 -11.646 25.458 1.00 85.56 283 HIS A CA 1
ATOM 2298 C C . HIS A 1 283 ? -17.547 -11.382 25.110 1.00 85.56 283 HIS A C 1
ATOM 2300 O O . HIS A 1 283 ? -17.248 -10.928 24.004 1.00 85.56 283 HIS A O 1
ATOM 2306 N N . THR A 1 284 ? -16.650 -11.659 26.054 1.00 81.19 284 THR A N 1
ATOM 2307 C CA . THR A 1 284 ? -15.206 -11.645 25.805 1.00 81.19 284 THR A CA 1
ATOM 2308 C C . THR A 1 284 ? -14.762 -13.049 25.457 1.00 81.19 284 THR A C 1
ATOM 2310 O O . THR A 1 284 ? -15.114 -14.012 26.131 1.00 81.19 284 THR A O 1
ATOM 2313 N N . THR A 1 285 ? -14.005 -13.160 24.374 1.00 82.69 285 THR A N 1
ATOM 2314 C CA . THR A 1 285 ? -13.513 -14.433 23.859 1.00 82.69 285 THR A CA 1
ATOM 2315 C C . THR A 1 285 ? -12.218 -14.218 23.086 1.00 82.69 285 THR A C 1
ATOM 2317 O O . THR A 1 285 ? -11.792 -13.076 22.877 1.00 82.69 285 THR A O 1
ATOM 2320 N N . THR A 1 286 ? -11.566 -15.304 22.677 1.00 79.50 286 THR A N 1
ATOM 2321 C CA . THR A 1 286 ? -10.354 -15.215 21.857 1.00 79.50 286 THR A CA 1
ATOM 2322 C C . THR A 1 286 ? -10.695 -14.762 20.432 1.00 79.50 286 THR A C 1
ATOM 2324 O O . THR A 1 286 ? -11.821 -14.970 19.971 1.00 79.50 286 THR A O 1
ATOM 2327 N N . PRO A 1 287 ? -9.756 -14.144 19.692 1.00 73.31 287 PRO A N 1
ATOM 2328 C CA . PRO A 1 287 ? -9.997 -13.732 18.309 1.00 73.31 287 PRO A CA 1
ATOM 2329 C C . PRO A 1 287 ? -10.488 -14.870 17.403 1.00 73.31 287 PRO A C 1
ATOM 2331 O O . PRO A 1 287 ? -11.383 -14.662 16.589 1.00 73.31 287 PRO A O 1
ATOM 2334 N N . GLU A 1 288 ? -9.948 -16.077 17.567 1.00 75.62 288 GLU A N 1
ATOM 2335 C CA . GLU A 1 288 ? -10.305 -17.258 16.774 1.00 75.62 288 GLU A CA 1
ATOM 2336 C C . GLU A 1 288 ? -11.747 -17.693 17.059 1.00 75.62 288 GLU A C 1
ATOM 2338 O O . GLU A 1 288 ? -12.523 -17.947 16.137 1.00 75.62 288 GLU A O 1
ATOM 2343 N N . ALA A 1 289 ? -12.134 -17.711 18.337 1.00 77.50 289 ALA A N 1
ATOM 2344 C CA . ALA A 1 289 ? -13.495 -18.018 18.751 1.00 77.50 289 ALA A CA 1
ATOM 2345 C C . ALA A 1 289 ? -14.479 -16.926 18.310 1.00 77.50 289 ALA A C 1
ATOM 2347 O O . ALA A 1 289 ? -15.570 -17.249 17.854 1.00 77.50 289 ALA A O 1
ATOM 2348 N N . ALA A 1 290 ? -14.090 -15.647 18.356 1.00 78.38 290 ALA A N 1
ATOM 2349 C CA . ALA A 1 290 ? -14.904 -14.549 17.837 1.00 78.38 290 ALA A CA 1
ATOM 2350 C C . ALA A 1 290 ? -15.175 -14.704 16.332 1.00 78.38 290 ALA A C 1
ATOM 2352 O O . ALA A 1 290 ? -16.310 -14.529 15.896 1.00 78.38 290 ALA A O 1
ATOM 2353 N N . VAL A 1 291 ? -14.159 -15.071 15.541 1.00 70.62 291 VAL A N 1
ATOM 2354 C CA . VAL A 1 291 ? -14.322 -15.367 14.107 1.00 70.62 291 VAL A CA 1
ATOM 2355 C C . VAL A 1 291 ? -15.256 -16.561 13.906 1.00 70.62 291 VAL A C 1
ATOM 2357 O O . VAL A 1 291 ? -16.178 -16.478 13.099 1.00 70.62 291 VAL A O 1
ATOM 2360 N N . SER A 1 292 ? -15.075 -17.637 14.676 1.00 77.00 292 SER A N 1
ATOM 2361 C CA . SER A 1 292 ? -15.957 -18.809 14.629 1.00 77.00 292 SER A CA 1
ATOM 2362 C C . SER A 1 292 ? -17.416 -18.450 14.935 1.00 77.00 292 SER A C 1
ATOM 2364 O O . SER A 1 292 ? -18.308 -18.811 14.171 1.00 77.00 292 SER A O 1
ATOM 2366 N N . ILE A 1 293 ? -17.664 -17.660 15.985 1.00 80.75 293 ILE A N 1
ATOM 2367 C CA . ILE A 1 293 ? -19.001 -17.186 16.380 1.00 80.75 293 ILE A CA 1
ATOM 2368 C C . ILE A 1 293 ? -19.626 -16.306 15.293 1.00 80.75 293 ILE A C 1
ATOM 2370 O O . ILE A 1 293 ? -20.824 -16.378 15.071 1.00 80.75 293 ILE A O 1
ATOM 2374 N N . VAL A 1 294 ? -18.841 -15.477 14.598 1.00 73.75 294 VAL A N 1
ATOM 2375 C CA . VAL A 1 294 ? -19.351 -14.640 13.495 1.00 73.75 294 VAL A CA 1
ATOM 2376 C C . VAL A 1 294 ? -19.768 -15.481 12.286 1.00 73.75 294 VAL A C 1
ATOM 2378 O O . VAL A 1 294 ? -20.703 -15.111 11.578 1.00 73.75 294 VAL A O 1
ATOM 2381 N N . HIS A 1 295 ? -19.070 -16.588 12.026 1.00 73.88 295 HIS A N 1
ATOM 2382 C CA . HIS A 1 295 ? -19.371 -17.490 10.911 1.00 73.88 295 HIS A CA 1
ATOM 2383 C C . HIS A 1 295 ? -20.410 -18.567 11.239 1.00 73.88 295 HIS A C 1
ATOM 2385 O O . HIS A 1 295 ? -20.914 -19.215 10.324 1.00 73.88 295 HIS A O 1
ATOM 2391 N N . SER A 1 296 ? -20.710 -18.772 12.518 1.00 83.44 296 SER A N 1
ATOM 2392 C CA . SER A 1 296 ? -21.643 -19.784 13.008 1.00 83.44 296 SER A CA 1
ATOM 2393 C C . SER A 1 296 ? -22.588 -19.174 14.049 1.00 83.44 296 SER A C 1
ATOM 2395 O O . SER A 1 296 ? -22.921 -17.995 13.971 1.00 83.44 296 SER A O 1
ATOM 2397 N N . GLU A 1 297 ? -23.057 -19.973 15.001 1.00 82.50 297 GLU A N 1
ATOM 2398 C CA . GLU A 1 297 ? -23.835 -19.504 16.144 1.00 82.50 297 GLU A CA 1
ATOM 2399 C C . GLU A 1 297 ? -22.994 -19.593 17.423 1.00 82.50 297 GLU A C 1
ATOM 2401 O O . GLU A 1 297 ? -21.928 -20.212 17.464 1.00 82.50 297 GLU A O 1
ATOM 2406 N N . PHE A 1 298 ? -23.481 -18.989 18.507 1.00 86.00 298 PHE A N 1
ATOM 2407 C CA . PHE A 1 298 ? -22.886 -19.218 19.817 1.00 86.00 298 PHE A CA 1
ATOM 2408 C C . PHE A 1 298 ? -23.075 -20.677 20.232 1.00 86.00 298 PHE A C 1
ATOM 2410 O O . PHE A 1 298 ? -24.190 -21.112 20.512 1.00 86.00 298 PHE A O 1
ATOM 2417 N N . ILE A 1 299 ? -21.971 -21.414 20.338 1.00 86.69 299 ILE A N 1
ATOM 2418 C CA . ILE A 1 299 ? -21.983 -22.776 20.869 1.00 86.69 299 ILE A CA 1
ATOM 2419 C C . ILE A 1 299 ? -21.985 -22.689 22.404 1.00 86.69 299 ILE A C 1
ATOM 2421 O O . ILE A 1 299 ? -21.052 -22.113 22.976 1.00 86.69 299 ILE A O 1
ATOM 2425 N N . PRO A 1 300 ? -23.002 -23.235 23.099 1.00 86.69 300 PRO A N 1
ATOM 2426 C CA . PRO A 1 300 ? -23.038 -23.236 24.556 1.00 86.69 300 PRO A CA 1
ATOM 2427 C C . PRO A 1 300 ? -21.830 -23.970 25.135 1.00 86.69 300 PRO A C 1
ATOM 2429 O O . PRO A 1 300 ? -21.485 -25.067 24.691 1.00 86.69 300 PRO A O 1
ATOM 2432 N N . SER A 1 301 ? -21.216 -23.399 26.170 1.00 83.38 301 SER A N 1
ATOM 2433 C CA . SER A 1 301 ? -20.152 -24.095 26.884 1.00 83.38 301 SER A CA 1
ATOM 2434 C C . SER A 1 301 ? -20.716 -25.334 27.577 1.00 83.38 301 SER A C 1
ATOM 2436 O O . SER A 1 301 ? -21.746 -25.266 28.254 1.00 83.38 301 SER A O 1
ATOM 2438 N N . SER A 1 302 ? -20.028 -26.467 27.435 1.00 84.69 302 SER A N 1
ATOM 2439 C CA . SER A 1 302 ? -20.371 -27.731 28.097 1.00 84.69 302 SER A CA 1
ATOM 2440 C C . SER A 1 302 ? -19.943 -27.772 29.568 1.00 84.69 302 SER A C 1
ATOM 2442 O O . SER A 1 302 ? -20.439 -28.610 30.324 1.00 84.69 302 SER A O 1
ATOM 2444 N N . VAL A 1 303 ? -19.054 -26.858 29.969 1.00 81.56 303 VAL A N 1
ATOM 2445 C CA . VAL A 1 303 ? -18.509 -26.716 31.322 1.00 81.56 303 VAL A CA 1
ATOM 2446 C C . VAL A 1 303 ? -18.473 -25.231 31.679 1.00 81.56 303 VAL A C 1
ATOM 2448 O O . VAL A 1 303 ? -17.963 -24.412 30.916 1.00 81.56 303 VAL A O 1
ATOM 2451 N N . GLY A 1 304 ? -19.017 -24.852 32.831 1.00 79.38 304 GLY A N 1
ATOM 2452 C CA . GLY A 1 304 ? -18.965 -23.468 33.287 1.00 79.38 304 GLY A CA 1
ATOM 2453 C C . GLY A 1 304 ? -19.473 -23.306 34.712 1.00 79.38 304 GLY A C 1
ATOM 2454 O O . GLY A 1 304 ? -20.181 -24.170 35.230 1.00 79.38 304 GLY A O 1
ATOM 2455 N N . MET A 1 305 ? -19.095 -22.196 35.348 1.00 82.75 305 MET A N 1
ATOM 2456 C CA . MET A 1 305 ? -19.396 -21.928 36.761 1.00 82.75 305 MET A CA 1
ATOM 2457 C C . MET A 1 305 ? -20.896 -21.908 37.080 1.00 82.75 305 MET A C 1
ATOM 2459 O O . MET A 1 305 ? -21.268 -22.171 38.218 1.00 82.75 305 MET A O 1
ATOM 2463 N N . LEU A 1 306 ? -21.750 -21.602 36.099 1.00 87.50 306 LEU A N 1
ATOM 2464 C CA . LEU A 1 306 ? -23.209 -21.553 36.255 1.00 87.50 306 LEU A CA 1
ATOM 2465 C C . LEU A 1 306 ? -23.911 -22.681 35.479 1.00 87.50 306 LEU A C 1
ATOM 2467 O O . LEU A 1 306 ? -25.110 -22.611 35.229 1.00 87.50 306 LEU A O 1
ATOM 2471 N N . GLY A 1 307 ? -23.167 -23.718 35.085 1.00 90.06 307 GLY A N 1
ATOM 2472 C CA . GLY A 1 307 ? -23.671 -24.834 34.291 1.00 90.06 307 GLY A CA 1
ATOM 2473 C C . GLY A 1 307 ? -23.440 -24.680 32.785 1.00 90.06 307 GLY A C 1
ATOM 2474 O O . GLY A 1 307 ? -22.554 -23.953 32.329 1.00 90.06 307 GLY A O 1
ATOM 2475 N N . LYS A 1 308 ? -24.204 -25.430 31.990 1.00 90.12 308 LYS A N 1
ATOM 2476 C CA . LYS A 1 308 ? -24.081 -25.432 30.526 1.00 90.12 308 LYS A CA 1
ATOM 2477 C C . LYS A 1 308 ? -24.796 -24.219 29.935 1.00 90.12 308 LYS A C 1
ATOM 2479 O O . LYS A 1 308 ? -25.963 -24.004 30.247 1.00 90.12 308 LYS A O 1
ATOM 2484 N N . GLY A 1 309 ? -24.127 -23.446 29.079 1.00 89.94 309 GLY A N 1
ATOM 2485 C CA . GLY A 1 309 ? -24.732 -22.237 28.513 1.00 89.94 309 GLY A CA 1
ATOM 2486 C C . GLY A 1 309 ? -23.761 -21.261 27.854 1.00 89.94 309 GLY A C 1
ATOM 2487 O O . GLY A 1 309 ? -22.551 -21.486 27.805 1.00 89.94 309 GLY A O 1
ATOM 2488 N N . VAL A 1 310 ? -24.316 -20.162 27.340 1.00 87.69 310 VAL A N 1
ATOM 2489 C CA . VAL A 1 310 ? -23.567 -19.020 26.798 1.00 87.69 310 VAL A CA 1
ATOM 2490 C C . VAL A 1 310 ? -23.493 -17.937 27.868 1.00 87.69 310 VAL A C 1
ATOM 2492 O O . VAL A 1 310 ? -24.509 -17.528 28.423 1.00 87.69 310 VAL A O 1
ATOM 2495 N N . TYR A 1 311 ? -22.282 -17.468 28.147 1.00 87.38 311 TYR A N 1
ATOM 2496 C CA . TYR A 1 311 ? -22.019 -16.498 29.202 1.00 87.38 311 TYR A CA 1
ATOM 2497 C C . TYR A 1 311 ? -21.848 -15.108 28.613 1.00 87.38 311 TYR A C 1
ATOM 2499 O O . TYR A 1 311 ? -21.068 -14.917 27.683 1.00 87.38 311 TYR A O 1
ATOM 2507 N N . PHE A 1 312 ? -22.531 -14.123 29.175 1.00 87.94 312 PHE A N 1
ATOM 2508 C CA . PHE A 1 312 ? -22.368 -12.728 28.796 1.00 87.94 312 PHE A CA 1
ATOM 2509 C C . PHE A 1 312 ? -22.359 -11.843 30.037 1.00 87.94 312 PHE A C 1
ATOM 2511 O O . PHE A 1 312 ? -23.074 -12.077 31.009 1.00 87.94 312 PHE A O 1
ATOM 2518 N N . ALA A 1 313 ? -21.541 -10.803 29.993 1.00 83.25 313 ALA A N 1
ATOM 2519 C CA . ALA A 1 313 ? -21.516 -9.758 30.990 1.00 83.25 313 ALA A CA 1
ATOM 2520 C C . ALA A 1 313 ? -22.527 -8.661 30.644 1.00 83.25 313 ALA A C 1
ATOM 2522 O O . ALA A 1 313 ? -22.882 -8.430 29.485 1.00 83.25 313 ALA A O 1
ATOM 2523 N N . ARG A 1 314 ? -22.968 -7.941 31.673 1.00 80.25 314 ARG A N 1
ATOM 2524 C CA . ARG A 1 314 ? -23.926 -6.831 31.545 1.00 80.25 314 ARG A CA 1
ATOM 2525 C C . ARG A 1 314 ? -23.261 -5.512 31.165 1.00 80.25 314 ARG A C 1
ATOM 2527 O O . ARG A 1 314 ? -23.952 -4.557 30.815 1.00 80.25 314 ARG A O 1
ATOM 2534 N N . SER A 1 315 ? -21.938 -5.457 31.268 1.00 72.56 315 SER A N 1
ATOM 2535 C CA . SER A 1 315 ? -21.100 -4.331 30.882 1.00 72.56 315 SER A CA 1
ATOM 2536 C C . SER A 1 315 ? -19.748 -4.842 30.37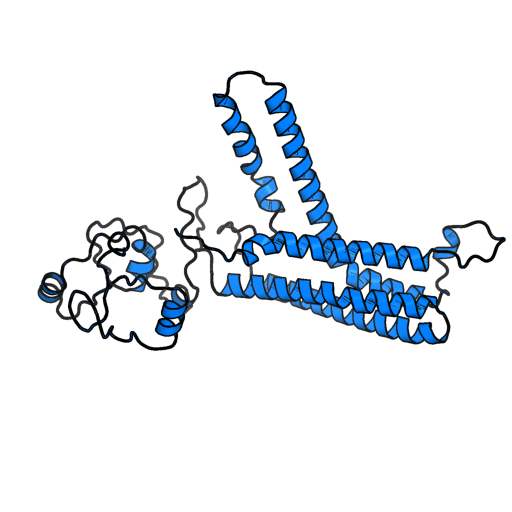9 1.00 72.56 315 SER A C 1
ATOM 2538 O O . SER A 1 315 ? -19.325 -5.942 30.728 1.00 72.56 315 SER A O 1
ATOM 2540 N N . ILE A 1 316 ? -19.051 -4.022 29.590 1.00 69.81 316 ILE A N 1
ATOM 2541 C CA . ILE A 1 316 ? -17.670 -4.300 29.156 1.00 69.81 316 ILE A CA 1
ATOM 2542 C C . ILE A 1 316 ? -16.667 -4.214 30.315 1.00 69.81 316 ILE A C 1
ATOM 2544 O O . ILE A 1 316 ? -15.585 -4.779 30.243 1.00 69.81 316 ILE A O 1
ATOM 2548 N N . THR A 1 317 ? -16.994 -3.516 31.401 1.00 69.19 317 THR A N 1
ATOM 2549 C CA . THR A 1 317 ? -16.148 -3.520 32.603 1.00 69.19 317 THR A CA 1
ATOM 2550 C C . THR A 1 317 ? -16.268 -4.818 33.396 1.00 69.19 317 THR A C 1
ATOM 2552 O O . THR A 1 317 ? -15.309 -5.194 34.058 1.00 69.19 317 THR A O 1
ATOM 2555 N N . ASP A 1 318 ? -17.412 -5.502 33.303 1.00 67.94 318 ASP A N 1
ATOM 2556 C CA . ASP A 1 318 ? -17.655 -6.779 33.986 1.00 67.94 318 ASP A CA 1
ATOM 2557 C C . ASP A 1 318 ? -17.226 -7.988 33.140 1.00 67.94 318 ASP A C 1
ATOM 2559 O O . ASP A 1 318 ? -17.267 -9.121 33.620 1.00 67.94 318 ASP A O 1
ATOM 2563 N N . THR A 1 319 ? -16.835 -7.782 31.877 1.00 64.19 319 THR A N 1
ATOM 2564 C CA . THR A 1 319 ? -16.139 -8.824 31.125 1.00 64.19 319 THR A CA 1
ATOM 2565 C C . THR A 1 319 ? -14.704 -8.907 31.634 1.00 64.19 319 THR A C 1
ATOM 2567 O O . THR A 1 319 ? -13.905 -8.014 31.348 1.00 64.19 319 THR A O 1
ATOM 2570 N N . ILE A 1 320 ? -14.416 -9.948 32.414 1.00 52.69 320 ILE A N 1
ATOM 2571 C CA . ILE A 1 320 ? -13.061 -10.315 32.848 1.00 52.69 320 ILE A CA 1
ATOM 2572 C C . ILE A 1 320 ? -12.208 -10.650 31.619 1.00 52.69 320 ILE A C 1
ATOM 2574 O O . ILE A 1 320 ? -12.744 -11.300 30.690 1.00 52.69 320 ILE A O 1
#

Organism: NCBI:txid433720

pLDDT: mean 71.66, std 17.91, range [27.55, 97.5]

Sequence (320 aa):
MCCSCPYFYKARIVILAFLSLCEAIFIFYRIFISISPVLSSDEPFSFANIANITDPVAIPLSFDLASSIMPTLMGIFILFFLALILFFCRVACIHAICRSGSASERKGCCHSLGSLKALRRFIPFDCNCPCYRARPKLRFRLRTFFFFLCLVLRFAAIYLYWSVSETDSRGLSHFYSCLLSLVFLIGTFLLDLYHYSVWWYYTPQIDTRCHCRSRKHKCYLPYHIVGNTSRKGILGDRECTSTNCRNRHLSHVVVFHSSSFKPQPHWCTLEENDPNATYIGFHTTTPEAAVSIVHSEFIPSSVGMLGKGVYFARSITDTI

Foldseek 3Di:
DFDPPDPCLVCLLVLLLVLLVVLVVLLVVLVCLLQDDPCPDDDDDDPVVSPPPPDLLVVLNVLLCVLSVVSNVVNVLLVVLVVVLVVLVVVLVVVVVVPPPDPVCNVPSVVVSVVPPVSQPSNDPPPVPLLPPPPLVVVLVVVVVSLVSSVVSLVVSLVSLVVCVVPDVSSVVSNVSSVVSVVSSVVSVVSSVVVSVVCQQFPQDRDNDDDDDDPPSDHRDGVVLVDPVDDPPLPDPDQPPDPDDPPQPPSNCVRRPQQPQDQDDPPVVVCVVPVPHDQDFADDDDPVVVVVCVVDPDDWDCDDPVHTGDDGTRHPVPHD

Radius of gyration: 28.95 Å; chains: 1; bounding box: 82×51×69 Å

Secondary structure (DSSP, 8-state):
------HHHHHHHHHHHHHHHHHHHHHHHHHHHHHS----TT----GGGGG-TT-TTHHHHHHHHHHHHHHHHHHHHHHHHHHHHHHHHHHHHHHHHH--S-TTTHHHHHHHHTT-HHHHHHS-S----TTS---HHHHHHHHHHHHHHHHHHHHHHHHHHHHHHTT-HHHHHHHHHHHHHHHHHHHHHHHHHHHHHHHHHEEPP-----SS--S-----EEHHHHSTTS-TTTS-SS----SS-----HHHHHHHHTTT---PPPHHHHHHH-TTPPP--B----HHHHHHHHHS--PPBSS-TTSSB---BSSSSS--